Protein AF-A0A9Q4GWD9-F1 (afdb_monomer_lite)

Radius of gyration: 21.32 Å; chains: 1; bounding box: 71×34×61 Å

Sequence (187 aa):
RELDVQVGALYWHVK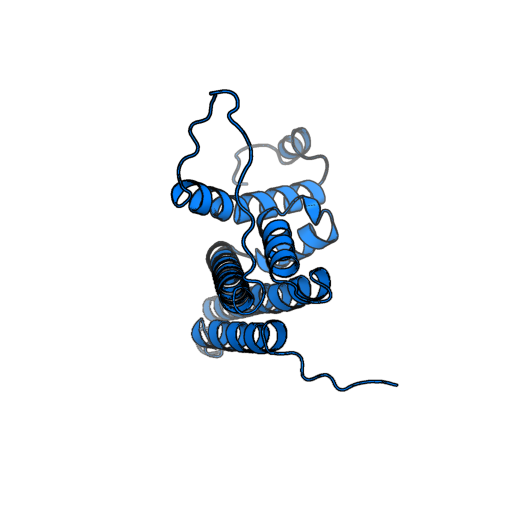SKQELLVGVAARLLRGLDEIDELDGPGDTGRSGPSASEDATPDADRGAVPRDRAAGRAAVAGLAKAIRSALVNVPDSAEVVQVAQSLQPDALEPLNRLRSLLDSAGIAHPGWAQHLVMNHVLGSIAAAQEAARLAAVDPTAAAEPLGEDAFDWGLQAILDGLFGTASTAARP

Secondary structure (DSSP, 8-state):
--SSS-HHHHTTT-SSHHHHHHHHHHHHHTHHHHHHHHHS--------------------SS-HHHHHHHHHHHHHHHHHHHHHHHHTSTTHHHHHHHHHHH-GGG-HHHHHHHHHHHHTT-SSHHHHHHHHHHHHHHHHHHHHHHHHHHHH-TTTSPPP-HHHHHHHHHHHHHHHHHS--------

Structure (mmCIF, N/CA/C/O backbone):
data_AF-A0A9Q4GWD9-F1
#
_entry.id   AF-A0A9Q4GWD9-F1
#
loop_
_atom_site.group_PDB
_atom_site.id
_atom_site.type_symbol
_atom_site.label_atom_id
_atom_site.label_alt_id
_atom_site.label_comp_id
_atom_site.label_asym_id
_atom_site.label_entity_id
_atom_site.label_seq_id
_atom_site.pdbx_PDB_ins_code
_atom_site.Cartn_x
_atom_site.Cartn_y
_atom_site.Cartn_z
_atom_site.occupancy
_atom_site.B_iso_or_equiv
_atom_site.auth_seq_id
_atom_site.auth_comp_id
_atom_site.auth_asym_id
_atom_site.auth_atom_id
_atom_site.pdbx_PDB_model_num
ATOM 1 N N . ARG A 1 1 ? 7.269 2.432 -28.222 1.00 50.62 1 ARG A N 1
ATOM 2 C CA . ARG A 1 1 ? 6.796 2.041 -29.576 1.00 50.62 1 ARG A CA 1
ATOM 3 C C . ARG A 1 1 ? 6.221 0.625 -29.462 1.00 50.62 1 ARG A C 1
ATOM 5 O O . ARG A 1 1 ? 6.699 -0.274 -30.126 1.00 50.62 1 ARG A O 1
ATOM 12 N N . GLU A 1 2 ? 5.274 0.432 -28.537 1.00 54.34 2 GLU A N 1
ATOM 13 C CA . GLU A 1 2 ? 4.820 -0.900 -28.077 1.00 54.34 2 GLU A CA 1
ATOM 14 C C . GLU A 1 2 ? 3.335 -1.156 -28.359 1.00 54.34 2 GLU A C 1
ATOM 16 O O . GLU A 1 2 ? 2.891 -2.292 -28.315 1.00 54.34 2 GLU A O 1
ATOM 21 N N . LEU A 1 3 ? 2.571 -0.115 -28.702 1.00 59.34 3 LEU A N 1
ATOM 22 C CA . LEU A 1 3 ? 1.134 -0.213 -28.985 1.00 59.34 3 LEU A CA 1
ATOM 23 C C . LEU A 1 3 ? 0.810 -0.137 -30.486 1.00 59.34 3 LEU A C 1
ATOM 25 O O . LEU A 1 3 ? -0.353 -0.028 -30.842 1.00 59.34 3 LEU A O 1
ATOM 29 N N . ASP A 1 4 ? 1.835 -0.118 -31.347 1.00 51.56 4 ASP A N 1
ATOM 30 C CA . ASP A 1 4 ? 1.753 0.088 -32.808 1.00 51.56 4 ASP A CA 1
ATOM 31 C C . ASP A 1 4 ? 0.764 1.190 -33.260 1.00 51.56 4 ASP A C 1
ATOM 33 O O . ASP A 1 4 ? 0.177 1.158 -34.337 1.00 51.56 4 ASP A O 1
ATOM 37 N N . VAL A 1 5 ? 0.589 2.210 -32.412 1.00 61.84 5 VAL A N 1
ATOM 38 C CA . VAL A 1 5 ? -0.244 3.392 -32.653 1.00 61.84 5 VAL A CA 1
ATOM 39 C C . VAL A 1 5 ? 0.563 4.670 -32.429 1.00 61.84 5 VAL A C 1
ATOM 41 O O . VAL A 1 5 ? 1.526 4.705 -31.657 1.00 61.84 5 VAL A O 1
ATOM 44 N N . GLN A 1 6 ? 0.168 5.745 -33.117 1.00 61.66 6 GLN A N 1
ATOM 45 C CA . GLN A 1 6 ? 0.712 7.091 -32.910 1.00 61.66 6 GLN A CA 1
ATOM 46 C C . GLN A 1 6 ? 0.480 7.540 -31.458 1.00 61.66 6 GLN A C 1
ATOM 48 O O . GLN A 1 6 ? -0.592 7.310 -30.908 1.00 61.66 6 GLN A O 1
ATOM 53 N N . VAL A 1 7 ? 1.442 8.244 -30.848 1.00 56.34 7 VAL A N 1
ATOM 54 C CA . VAL A 1 7 ? 1.337 8.736 -29.453 1.00 56.34 7 VAL A CA 1
ATOM 55 C C . VAL A 1 7 ? 0.090 9.615 -29.247 1.00 56.34 7 VAL A C 1
ATOM 57 O O . VAL A 1 7 ? -0.513 9.600 -28.178 1.00 56.34 7 VAL A O 1
ATOM 60 N N . GLY A 1 8 ? -0.364 10.306 -30.300 1.00 58.09 8 GLY A N 1
ATOM 61 C CA . GLY A 1 8 ? -1.613 11.074 -30.301 1.00 58.09 8 GLY A CA 1
ATOM 62 C C . GLY A 1 8 ? -2.891 10.237 -30.133 1.00 58.09 8 GLY A C 1
ATOM 63 O O . GLY A 1 8 ? -3.900 10.778 -29.695 1.00 58.09 8 GLY A O 1
ATOM 64 N N . ALA A 1 9 ? -2.866 8.931 -30.426 1.00 63.34 9 ALA A N 1
ATOM 65 C CA . ALA A 1 9 ? -4.020 8.039 -30.287 1.00 63.34 9 ALA A CA 1
ATOM 66 C C . ALA A 1 9 ? -4.389 7.775 -28.813 1.00 63.34 9 ALA A C 1
ATOM 68 O O . ALA A 1 9 ? -5.568 7.645 -28.496 1.00 63.34 9 ALA A O 1
ATOM 69 N N . LEU A 1 10 ? -3.407 7.774 -27.896 1.00 59.62 10 LEU A N 1
ATOM 70 C CA . LEU A 1 10 ? -3.670 7.599 -26.460 1.00 59.62 10 LEU A CA 1
ATOM 71 C C . LEU A 1 10 ? -4.519 8.739 -25.876 1.00 59.62 10 LEU A C 1
ATOM 73 O O . LEU A 1 10 ? -5.344 8.500 -24.997 1.00 59.62 10 LEU A O 1
ATOM 77 N N . TYR A 1 11 ? -4.372 9.959 -26.399 1.00 60.16 11 TYR A N 1
ATOM 78 C CA . TYR A 1 11 ? -5.107 11.127 -25.907 1.00 60.16 11 TYR A CA 1
ATOM 79 C C . TYR A 1 11 ? -6.609 11.113 -26.232 1.00 60.16 11 TYR A C 1
ATOM 81 O O . TYR A 1 11 ? -7.360 11.907 -25.672 1.00 60.16 11 TYR A O 1
ATOM 89 N N . TRP A 1 12 ? -7.071 10.198 -27.093 1.00 65.94 12 TRP A N 1
ATOM 90 C CA . TRP A 1 12 ? -8.504 10.004 -27.340 1.00 65.94 12 TRP A CA 1
ATOM 91 C C . TRP A 1 12 ? -9.215 9.296 -26.180 1.00 65.94 12 TRP A C 1
ATOM 93 O O . TRP A 1 12 ? -10.428 9.430 -26.046 1.00 65.94 12 TRP A O 1
ATOM 103 N N . HIS A 1 13 ? -8.472 8.576 -25.331 1.00 66.88 13 HIS A N 1
ATOM 104 C CA . HIS A 1 13 ? -9.017 7.817 -24.200 1.00 66.88 13 HIS A CA 1
ATOM 105 C C . HIS A 1 13 ? -8.656 8.405 -22.830 1.00 66.88 13 HIS A C 1
ATOM 107 O O . HIS A 1 13 ? -9.361 8.146 -21.860 1.00 66.88 13 HIS A O 1
ATOM 113 N N . VAL A 1 14 ? -7.595 9.211 -22.745 1.00 69.12 14 VAL A N 1
ATOM 114 C CA . VAL A 1 14 ? -7.145 9.881 -21.515 1.00 69.12 14 VAL A CA 1
ATOM 115 C C . VAL A 1 14 ? -6.704 11.306 -21.831 1.00 69.12 14 VAL A C 1
ATOM 117 O O . VAL A 1 14 ? -5.876 11.536 -22.707 1.00 69.12 14 VAL A O 1
ATOM 120 N N . LYS A 1 15 ? -7.238 12.290 -21.108 1.00 74.06 15 LYS A N 1
ATOM 121 C CA . LYS A 1 15 ? -7.067 13.723 -21.397 1.00 74.06 15 LYS A CA 1
ATOM 122 C C . LYS A 1 15 ? -5.661 14.222 -21.073 1.00 74.06 15 LYS A C 1
ATOM 124 O O . LYS A 1 15 ? -5.254 15.277 -21.554 1.00 74.06 15 LYS A O 1
ATOM 129 N N . SER A 1 16 ? -4.911 13.498 -20.240 1.00 81.06 16 SER A N 1
ATOM 130 C CA . SER A 1 16 ? -3.549 13.870 -19.855 1.00 81.06 16 SER A CA 1
ATOM 131 C C . SER A 1 16 ? -2.708 12.670 -19.415 1.00 81.06 16 SER A C 1
ATOM 133 O O . SER A 1 16 ? -3.232 11.627 -19.029 1.00 81.06 16 SER A O 1
ATOM 135 N N . LYS A 1 17 ? -1.379 12.854 -19.384 1.00 82.06 17 LYS A N 1
ATOM 136 C CA . LYS A 1 17 ? -0.438 11.889 -18.787 1.00 82.06 17 LYS A CA 1
ATOM 137 C C . LYS A 1 17 ? -0.789 11.575 -17.328 1.00 82.06 17 LYS A C 1
ATOM 139 O O . LYS A 1 17 ? -0.605 10.450 -16.890 1.00 82.06 17 LYS A O 1
ATOM 144 N N . GLN A 1 18 ? -1.305 12.560 -16.597 1.00 86.06 18 GLN A N 1
ATOM 145 C CA . GLN A 1 18 ? -1.685 12.389 -15.197 1.00 86.06 18 GLN A CA 1
ATOM 146 C C . GLN A 1 18 ? -2.887 11.449 -15.051 1.00 86.06 18 GLN A C 1
ATOM 148 O O . GLN A 1 18 ? -2.871 10.556 -14.214 1.00 86.06 18 GLN A O 1
ATOM 153 N N . GLU A 1 19 ? -3.884 11.580 -15.927 1.00 84.31 19 GLU A N 1
ATOM 154 C CA . GLU A 1 19 ? -5.043 10.678 -15.961 1.00 84.31 19 GLU A CA 1
ATOM 155 C C . GLU A 1 19 ? -4.644 9.256 -16.379 1.00 84.31 19 GLU A C 1
ATOM 157 O O . GLU A 1 19 ? -5.138 8.281 -15.817 1.00 84.31 19 GLU A O 1
ATOM 162 N N . LEU A 1 20 ? -3.675 9.128 -17.294 1.00 86.75 20 LEU A N 1
ATOM 163 C CA . LEU A 1 20 ? -3.086 7.833 -17.633 1.00 86.75 20 LEU A CA 1
ATOM 164 C C . LEU A 1 20 ? -2.404 7.180 -16.422 1.00 86.75 20 LEU A C 1
ATOM 166 O O . LEU A 1 20 ? -2.621 5.997 -16.188 1.00 86.75 20 LEU A O 1
ATOM 170 N N . LEU A 1 21 ? -1.607 7.922 -15.646 1.00 89.88 21 LEU A N 1
ATOM 171 C CA . LEU A 1 21 ? -0.925 7.380 -14.462 1.00 89.88 21 LEU A CA 1
ATOM 172 C C . LEU A 1 21 ? -1.914 6.906 -13.392 1.00 89.88 21 LEU A C 1
ATOM 174 O O . LEU A 1 21 ? -1.724 5.830 -12.829 1.00 89.88 21 LEU A O 1
ATOM 178 N N . VAL A 1 22 ? -2.993 7.660 -13.165 1.00 90.81 22 VAL A N 1
ATOM 179 C CA . VAL A 1 22 ? -4.086 7.229 -12.280 1.00 90.81 22 VAL A CA 1
ATOM 180 C C . VAL A 1 22 ? -4.725 5.939 -12.801 1.00 90.81 22 VAL A C 1
ATOM 182 O O . VAL A 1 22 ? -4.880 4.983 -12.044 1.00 90.81 22 VAL A O 1
ATOM 185 N N . GLY A 1 23 ? -5.038 5.870 -14.099 1.00 90.62 23 GLY A N 1
ATOM 186 C CA . GLY A 1 23 ? -5.614 4.675 -14.717 1.00 90.62 23 GLY A CA 1
ATOM 187 C C . GLY A 1 23 ? -4.698 3.449 -14.638 1.00 90.62 23 GLY A C 1
ATOM 188 O O . GLY A 1 23 ? -5.170 2.346 -14.367 1.00 90.62 23 GLY A O 1
ATOM 189 N N . VAL A 1 24 ? -3.387 3.634 -14.818 1.00 91.62 24 VAL A N 1
ATOM 190 C CA . VAL A 1 24 ? -2.385 2.571 -14.650 1.00 91.62 24 VAL A CA 1
ATOM 191 C C . VAL A 1 24 ? -2.347 2.103 -13.198 1.00 91.62 24 VAL A C 1
ATOM 193 O O . VAL A 1 24 ? -2.471 0.905 -12.965 1.00 91.62 24 VAL A O 1
ATOM 196 N N . ALA A 1 25 ? -2.253 3.012 -12.223 1.00 92.88 25 ALA A N 1
ATOM 197 C CA . ALA A 1 25 ? -2.262 2.655 -10.804 1.00 92.88 25 ALA A CA 1
ATOM 198 C C . ALA A 1 25 ? -3.521 1.856 -10.424 1.00 92.88 25 ALA A C 1
ATOM 200 O O . ALA A 1 25 ? -3.420 0.780 -9.835 1.00 92.88 25 ALA A O 1
ATOM 201 N N . ALA A 1 26 ? -4.700 2.327 -10.841 1.00 92.12 26 ALA A N 1
ATOM 202 C CA . ALA A 1 26 ? -5.959 1.620 -10.623 1.00 92.12 26 ALA A CA 1
ATOM 203 C C . ALA A 1 26 ? -5.964 0.237 -11.299 1.00 92.12 26 ALA A C 1
ATOM 205 O O . ALA A 1 26 ? -6.438 -0.742 -10.727 1.00 92.12 26 ALA A O 1
ATOM 206 N N . ARG A 1 27 ? -5.396 0.114 -12.506 1.00 92.44 27 ARG A N 1
ATOM 207 C CA . ARG A 1 27 ? -5.315 -1.164 -13.228 1.00 92.44 27 ARG A CA 1
ATOM 208 C C . ARG A 1 27 ? -4.357 -2.165 -12.583 1.00 92.44 27 ARG A C 1
ATOM 210 O O . ARG A 1 27 ? -4.647 -3.361 -12.647 1.00 92.44 27 ARG A O 1
ATOM 217 N N . LEU A 1 28 ? -3.247 -1.701 -12.011 1.00 92.38 28 LEU A N 1
ATOM 218 C CA . LEU A 1 28 ? -2.299 -2.542 -11.273 1.00 92.38 28 LEU A CA 1
ATOM 219 C C . LEU A 1 28 ? -2.937 -3.111 -10.003 1.00 92.38 28 LEU A C 1
ATOM 221 O O . LEU A 1 28 ? -2.700 -4.262 -9.656 1.00 92.38 28 LEU A O 1
ATOM 225 N N . LEU A 1 29 ? -3.779 -2.313 -9.347 1.00 90.75 29 LEU A N 1
ATOM 226 C CA . LEU A 1 29 ? -4.418 -2.664 -8.082 1.00 90.75 29 LEU A CA 1
ATOM 227 C C . LEU A 1 29 ? -5.732 -3.450 -8.242 1.00 90.75 29 LEU A C 1
ATOM 229 O O . LEU A 1 29 ? -6.084 -4.203 -7.341 1.00 90.75 29 LEU A O 1
ATOM 233 N N . ARG A 1 30 ? -6.415 -3.353 -9.393 1.00 87.19 30 ARG A N 1
ATOM 234 C CA . ARG A 1 30 ? -7.693 -4.044 -9.679 1.00 87.19 30 ARG A CA 1
ATOM 235 C C . ARG A 1 30 ? -7.669 -5.554 -9.418 1.00 87.19 30 ARG A C 1
ATOM 237 O O . ARG A 1 30 ? -8.674 -6.109 -8.996 1.00 87.19 30 ARG A O 1
ATOM 244 N N . GLY A 1 31 ? -6.533 -6.216 -9.651 1.00 77.19 31 GLY A N 1
ATOM 245 C CA . GLY A 1 31 ? -6.414 -7.663 -9.432 1.00 77.19 31 GLY A CA 1
ATOM 246 C C . GLY A 1 31 ? -6.630 -8.091 -7.976 1.00 77.19 31 GLY A C 1
ATOM 247 O O . GLY A 1 31 ? -6.839 -9.268 -7.726 1.00 77.19 31 GLY A O 1
ATOM 248 N N . LEU A 1 32 ? -6.592 -7.156 -7.021 1.00 81.88 32 LEU A N 1
ATOM 249 C CA . LEU A 1 32 ? -6.828 -7.420 -5.601 1.00 81.88 32 LEU A CA 1
ATOM 250 C C . LEU A 1 32 ? -8.314 -7.484 -5.243 1.00 81.88 32 LEU A C 1
ATOM 252 O O . LEU A 1 32 ? -8.679 -8.228 -4.338 1.00 81.88 32 LEU A O 1
ATOM 256 N N . ASP A 1 33 ? -9.154 -6.731 -5.953 1.00 68.69 33 ASP A N 1
ATOM 257 C CA . ASP A 1 33 ? -10.602 -6.736 -5.735 1.00 68.69 33 ASP A CA 1
ATOM 258 C C . ASP A 1 33 ? -11.213 -8.035 -6.284 1.00 68.69 33 ASP A C 1
ATOM 260 O O . ASP A 1 33 ? -12.020 -8.680 -5.621 1.00 68.69 33 ASP A O 1
ATOM 264 N N . GLU A 1 34 ? -10.737 -8.486 -7.450 1.00 66.25 34 GLU A N 1
ATOM 265 C CA . GLU A 1 34 ? -11.188 -9.729 -8.095 1.00 66.25 34 GLU A CA 1
ATOM 266 C C . GLU A 1 34 ? -10.861 -10.988 -7.265 1.00 66.25 34 GLU A C 1
ATOM 268 O O . GLU A 1 34 ? -11.618 -11.955 -7.292 1.00 66.25 34 GLU A O 1
ATOM 273 N N . ILE A 1 35 ? -9.752 -10.995 -6.511 1.00 61.59 35 ILE A N 1
ATOM 274 C CA . ILE A 1 35 ? -9.368 -12.132 -5.650 1.00 61.59 35 ILE A CA 1
ATOM 275 C C . ILE A 1 35 ? -10.312 -12.255 -4.446 1.00 61.59 35 ILE A C 1
ATOM 277 O O . ILE A 1 35 ? -10.690 -13.360 -4.070 1.00 61.59 35 ILE A O 1
ATOM 281 N N . ASP A 1 36 ? -10.723 -11.132 -3.864 1.00 61.03 36 ASP A N 1
ATOM 282 C CA . ASP A 1 36 ? -11.604 -11.123 -2.698 1.00 61.03 36 ASP A CA 1
ATOM 283 C C . ASP A 1 36 ? -13.063 -11.468 -3.050 1.00 61.03 36 ASP A C 1
ATOM 285 O O . ASP A 1 36 ? -13.742 -12.132 -2.271 1.00 61.03 36 ASP A O 1
ATOM 289 N N . GLU A 1 37 ? -13.533 -11.102 -4.249 1.00 57.41 37 GLU A N 1
ATOM 290 C CA . GLU A 1 37 ? -14.858 -11.504 -4.752 1.00 57.41 37 GLU A CA 1
ATOM 291 C C . GLU A 1 37 ? -14.990 -13.025 -4.948 1.00 57.41 37 GLU A C 1
ATOM 293 O O . GLU A 1 37 ? -16.086 -13.571 -4.807 1.00 57.41 37 GLU A O 1
ATOM 298 N N . LEU A 1 38 ? -13.888 -13.721 -5.248 1.00 55.88 38 LEU A N 1
ATOM 299 C CA . LEU A 1 38 ? -13.864 -15.179 -5.412 1.00 55.88 38 LEU A CA 1
ATOM 300 C C . LEU A 1 38 ? -13.852 -15.934 -4.070 1.00 55.88 38 LEU A C 1
ATOM 302 O O . LEU A 1 38 ? -14.349 -17.060 -4.013 1.00 55.88 38 LEU A O 1
ATOM 306 N N . ASP A 1 39 ? -13.328 -15.315 -3.008 1.00 53.22 39 ASP A N 1
ATOM 307 C CA . ASP A 1 39 ? -13.285 -15.867 -1.644 1.00 53.22 39 ASP A CA 1
ATOM 308 C C . ASP A 1 39 ? -14.497 -15.447 -0.777 1.00 53.22 39 ASP A C 1
ATOM 310 O O . ASP A 1 39 ? -14.715 -15.992 0.311 1.00 53.22 39 ASP A O 1
ATOM 314 N N . GLY A 1 40 ? -15.319 -14.501 -1.246 1.00 46.94 40 GLY A N 1
ATOM 315 C CA . GLY A 1 40 ? -16.564 -14.091 -0.593 1.00 46.94 40 GLY A CA 1
ATOM 316 C C . GLY A 1 40 ? -17.690 -15.132 -0.730 1.00 46.94 40 GLY A C 1
ATOM 317 O O . GLY A 1 40 ? -17.758 -15.859 -1.724 1.00 46.94 40 GLY A O 1
ATOM 318 N N . PRO A 1 41 ? -18.629 -15.231 0.235 1.00 43.38 41 PRO A N 1
ATOM 319 C CA . PRO A 1 41 ? -19.806 -16.072 0.060 1.00 43.38 41 PRO A CA 1
ATOM 320 C C . PRO A 1 41 ? -20.629 -15.492 -1.093 1.00 43.38 41 PRO A C 1
ATOM 322 O O . PRO A 1 41 ? -21.171 -14.397 -0.967 1.00 43.38 41 PRO A O 1
ATOM 325 N N . GLY A 1 42 ? -20.692 -16.204 -2.221 1.00 41.78 42 GLY A N 1
ATOM 326 C CA . GLY A 1 42 ? -21.421 -15.772 -3.412 1.00 41.78 42 GLY A CA 1
ATOM 327 C C . GLY A 1 42 ? -22.864 -15.379 -3.089 1.00 41.78 42 GLY A C 1
ATOM 328 O O . GLY A 1 42 ? -23.722 -16.240 -2.892 1.00 41.78 42 GLY A O 1
ATOM 329 N N . ASP A 1 43 ? -23.127 -14.073 -3.039 1.00 47.34 43 ASP A N 1
ATOM 330 C CA . ASP A 1 43 ? -24.464 -13.507 -2.900 1.00 47.34 43 ASP A CA 1
ATOM 331 C C . ASP A 1 43 ? -25.173 -13.557 -4.257 1.00 47.34 43 ASP A C 1
ATOM 333 O O . ASP A 1 43 ? -25.090 -12.650 -5.087 1.00 47.34 43 ASP A O 1
ATOM 337 N N . THR A 1 44 ? -25.887 -14.653 -4.499 1.00 45.28 44 THR A N 1
ATOM 338 C CA . THR A 1 44 ? -26.978 -14.659 -5.471 1.00 45.28 44 THR A CA 1
ATOM 339 C C . THR A 1 44 ? -28.243 -14.127 -4.791 1.00 45.28 44 THR A C 1
ATOM 341 O O . THR A 1 44 ? -29.029 -14.903 -4.243 1.00 45.28 44 THR A O 1
ATOM 344 N N . GLY A 1 45 ? -28.476 -12.812 -4.844 1.00 43.25 45 GLY A N 1
ATOM 345 C CA . GLY A 1 45 ? -29.790 -12.227 -4.533 1.00 43.25 45 GLY A CA 1
ATOM 346 C C . GLY A 1 45 ? -30.899 -12.864 -5.400 1.00 43.25 45 GLY A C 1
ATOM 347 O O . GLY A 1 45 ? -30.647 -13.283 -6.525 1.00 43.25 45 GLY A O 1
ATOM 348 N N . ARG A 1 46 ? -32.178 -12.949 -5.004 1.00 42.72 46 ARG A N 1
ATOM 349 C CA . ARG A 1 46 ? -32.962 -12.064 -4.129 1.00 42.72 46 ARG A CA 1
ATOM 350 C C . ARG A 1 46 ? -34.345 -12.686 -3.800 1.00 42.72 46 ARG A C 1
ATOM 352 O O . ARG A 1 46 ? -34.893 -13.423 -4.614 1.00 42.72 46 ARG A O 1
ATOM 359 N N . SER A 1 47 ? -34.941 -12.197 -2.703 1.00 38.19 47 SER A N 1
ATOM 360 C CA . SER A 1 47 ? -36.386 -11.984 -2.425 1.00 38.19 47 SER A CA 1
ATOM 361 C C . SER A 1 47 ? -37.172 -13.051 -1.647 1.00 38.19 47 SER A C 1
ATOM 363 O O . SER A 1 47 ? -37.675 -14.017 -2.209 1.00 38.19 47 SER A O 1
ATOM 365 N N . GLY A 1 48 ? -37.471 -12.724 -0.387 1.00 31.64 48 GLY A N 1
ATOM 366 C CA . GLY A 1 48 ? -38.689 -13.123 0.327 1.00 31.64 48 GLY A CA 1
ATOM 367 C C . GLY A 1 48 ? -39.037 -12.055 1.380 1.00 31.64 48 GLY A C 1
ATOM 368 O O . GLY A 1 48 ? -38.113 -11.564 2.030 1.00 31.64 48 GLY A O 1
ATOM 369 N N . PRO A 1 49 ? -40.303 -11.615 1.528 1.00 45.34 49 PRO A N 1
ATOM 370 C CA . PRO A 1 49 ? -40.659 -10.562 2.475 1.00 45.34 49 PRO A CA 1
ATOM 371 C C . PRO A 1 49 ? -40.936 -11.098 3.892 1.00 45.34 49 PRO A C 1
ATOM 373 O O . PRO A 1 49 ? -41.478 -12.186 4.056 1.00 45.34 49 PRO A O 1
ATOM 376 N N . SER A 1 50 ? -40.573 -10.261 4.872 1.00 45.62 50 SER A N 1
ATOM 377 C CA . SER A 1 50 ? -41.021 -10.117 6.272 1.00 45.62 50 SER A CA 1
ATOM 378 C C . SER A 1 50 ? -41.563 -11.316 7.066 1.00 45.62 50 SER A C 1
ATOM 380 O O . SER A 1 50 ? -42.651 -11.812 6.790 1.00 45.62 50 SER A O 1
ATOM 382 N N . ALA A 1 51 ? -40.936 -11.565 8.225 1.00 40.31 51 ALA A N 1
ATOM 383 C CA . ALA A 1 51 ? -41.647 -11.885 9.468 1.00 40.31 51 ALA A CA 1
ATOM 384 C C . ALA A 1 51 ? -40.850 -11.434 10.718 1.00 40.31 51 ALA A C 1
ATOM 386 O O . ALA A 1 51 ? -39.785 -11.967 11.004 1.00 40.31 51 ALA A O 1
ATOM 387 N N . SER A 1 52 ? -41.408 -10.419 11.391 1.00 42.19 52 SER A N 1
ATOM 388 C CA . SER A 1 52 ? -41.524 -10.168 12.845 1.00 42.19 52 SER A CA 1
ATOM 389 C C . SER A 1 52 ? -40.373 -10.422 13.841 1.00 42.19 52 SER A C 1
ATOM 391 O O . SER A 1 52 ? -39.906 -11.538 14.043 1.00 42.19 52 SER A O 1
ATOM 393 N N . GLU A 1 53 ? -40.084 -9.321 14.543 1.00 51.09 53 GLU A N 1
ATOM 394 C CA . GLU A 1 53 ? -39.500 -9.099 15.874 1.00 51.09 53 GLU A CA 1
ATOM 395 C C . GLU A 1 53 ? -39.803 -10.177 16.936 1.00 51.09 53 GLU A C 1
ATOM 397 O O . GLU A 1 53 ? -40.966 -10.498 17.161 1.00 51.09 53 GLU A O 1
ATOM 402 N N . ASP A 1 54 ? -38.761 -10.680 17.613 1.00 39.50 54 ASP A N 1
ATOM 403 C CA . ASP A 1 54 ? -38.603 -10.653 19.084 1.00 39.50 54 ASP A CA 1
ATOM 404 C C . ASP A 1 54 ? -37.312 -11.399 19.481 1.00 39.50 54 ASP A C 1
ATOM 406 O O . ASP A 1 54 ? -37.256 -12.627 19.427 1.00 39.50 54 ASP A O 1
ATOM 410 N N . ALA A 1 55 ? -36.260 -10.668 19.864 1.00 38.81 55 ALA A N 1
ATOM 411 C CA . ALA A 1 55 ? -35.161 -11.176 20.695 1.00 38.81 55 ALA A CA 1
ATOM 412 C C . ALA A 1 55 ? -34.201 -10.036 21.063 1.00 38.81 55 ALA A C 1
ATOM 414 O O . ALA A 1 55 ? -33.392 -9.588 20.251 1.00 38.81 55 ALA A O 1
ATOM 415 N N . THR A 1 56 ? -34.246 -9.597 22.315 1.00 46.44 56 THR A N 1
ATOM 416 C CA . THR A 1 56 ? -33.136 -8.887 22.956 1.00 46.44 56 THR A CA 1
ATOM 417 C C . THR A 1 56 ? -31.961 -9.851 23.148 1.00 46.44 56 THR A C 1
ATOM 419 O O . THR A 1 56 ? -32.177 -10.955 23.653 1.00 46.44 56 THR A O 1
ATOM 422 N N . PRO A 1 57 ? -30.712 -9.426 22.897 1.00 49.16 57 PRO A N 1
ATOM 423 C CA . PRO A 1 57 ? -29.584 -9.987 23.617 1.00 49.16 57 PRO A CA 1
ATOM 424 C C . PRO A 1 57 ? -28.863 -8.895 24.408 1.00 49.16 57 PRO A C 1
ATOM 426 O O . PRO A 1 57 ? -28.143 -8.056 23.870 1.00 49.16 57 PRO A O 1
ATOM 429 N N . ASP A 1 58 ? -29.048 -8.963 25.722 1.00 45.47 58 ASP A N 1
ATOM 430 C CA . ASP A 1 58 ? -28.065 -8.525 26.704 1.00 45.47 58 ASP A CA 1
ATOM 431 C C . ASP A 1 58 ? -26.838 -9.453 26.602 1.00 45.47 58 ASP A C 1
ATOM 433 O O . ASP A 1 58 ? -26.893 -10.606 27.028 1.00 45.47 58 ASP A O 1
ATOM 437 N N . ALA A 1 59 ? -25.766 -8.986 25.949 1.00 45.88 59 ALA A N 1
ATOM 438 C CA . ALA A 1 59 ? -24.423 -9.583 25.996 1.00 45.88 59 ALA A CA 1
ATOM 439 C C . ALA A 1 59 ? -23.334 -8.597 25.513 1.00 45.88 59 ALA A C 1
ATOM 441 O O . ALA A 1 59 ? -22.425 -8.953 24.760 1.00 45.88 59 ALA A O 1
ATOM 442 N N . ASP A 1 60 ? -23.404 -7.345 25.963 1.00 44.66 60 ASP A N 1
ATOM 443 C CA . ASP A 1 60 ? -22.342 -6.350 25.786 1.00 44.66 60 ASP A CA 1
ATOM 444 C C . ASP A 1 60 ? -21.317 -6.449 26.928 1.00 44.66 60 ASP A C 1
ATOM 446 O O . ASP A 1 60 ? -21.407 -5.727 27.923 1.00 44.66 60 ASP A O 1
ATOM 450 N N . ARG A 1 61 ? -20.369 -7.402 26.835 1.00 41.47 61 ARG A N 1
ATOM 451 C CA . ARG A 1 61 ? -19.080 -7.323 27.571 1.00 41.47 61 ARG A CA 1
ATOM 452 C C . ARG A 1 61 ? -17.956 -8.278 27.120 1.00 41.47 61 ARG A C 1
ATOM 454 O O . ARG A 1 61 ? -17.043 -8.555 27.895 1.00 41.47 61 ARG A O 1
ATOM 461 N N . GLY A 1 62 ? -17.965 -8.757 25.869 1.00 38.03 62 GLY A N 1
ATOM 462 C CA . GLY A 1 62 ? -16.894 -9.642 25.363 1.00 38.03 62 GLY A CA 1
ATOM 463 C C . GLY A 1 62 ? -16.723 -9.777 23.841 1.00 38.03 62 GLY A C 1
ATOM 464 O O . GLY A 1 62 ? -15.921 -10.600 23.409 1.00 38.03 62 GLY A O 1
ATOM 465 N N . ALA A 1 63 ? -17.442 -9.003 23.018 1.00 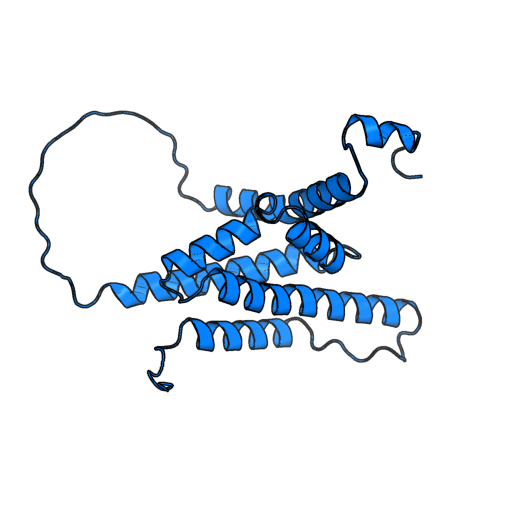45.59 63 ALA A N 1
ATOM 466 C CA . ALA A 1 63 ? -17.476 -9.184 21.557 1.00 45.59 63 ALA A CA 1
ATOM 467 C C . ALA A 1 63 ? -16.370 -8.434 20.773 1.00 45.59 63 ALA A C 1
ATOM 469 O O . ALA A 1 63 ? -16.019 -8.831 19.664 1.00 45.59 63 ALA A O 1
ATOM 470 N N . VAL A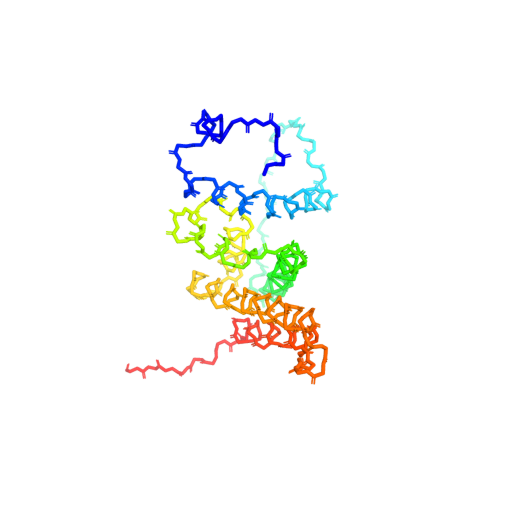 1 64 ? -15.765 -7.401 21.366 1.00 50.50 64 VAL A N 1
ATOM 471 C CA . VAL A 1 64 ? -14.786 -6.496 20.722 1.00 50.50 64 VAL A CA 1
ATOM 472 C C . VAL A 1 64 ? -13.437 -7.145 20.304 1.00 50.50 64 VAL A C 1
ATOM 474 O O . VAL A 1 64 ? -12.829 -6.668 19.346 1.00 50.50 64 VAL A O 1
ATOM 477 N N . PRO A 1 65 ? -12.932 -8.248 20.907 1.00 52.31 65 PRO A N 1
ATOM 478 C CA . PRO A 1 65 ? -11.643 -8.825 20.495 1.00 52.31 65 PRO A CA 1
ATOM 479 C C . PRO A 1 65 ? -11.637 -9.510 19.119 1.00 52.31 65 PRO A C 1
ATOM 481 O O . PRO A 1 65 ? -10.600 -9.519 18.457 1.00 52.31 65 PRO A O 1
ATOM 484 N N . ARG A 1 66 ? -12.761 -10.102 18.683 1.00 58.69 66 ARG A N 1
ATOM 485 C CA . ARG A 1 66 ? -12.810 -10.878 17.426 1.00 58.69 66 ARG A CA 1
ATOM 486 C C . ARG A 1 66 ? -12.849 -9.981 16.195 1.00 58.69 66 ARG A C 1
ATOM 488 O O . ARG A 1 66 ? -12.140 -10.264 15.238 1.00 58.69 66 ARG A O 1
ATOM 495 N N . ASP A 1 67 ? -13.604 -8.890 16.261 1.00 77.31 67 ASP A N 1
ATOM 496 C CA . ASP A 1 67 ? -13.714 -7.924 15.166 1.00 77.31 67 ASP A CA 1
ATOM 497 C C . ASP A 1 67 ? -12.400 -7.149 14.971 1.00 77.31 67 ASP A C 1
ATOM 499 O O . ASP A 1 67 ? -11.874 -7.039 13.868 1.00 77.31 67 ASP A O 1
ATOM 503 N N . ARG A 1 68 ? -11.749 -6.750 16.073 1.00 83.88 68 ARG A N 1
ATOM 504 C CA . ARG A 1 68 ? -10.452 -6.059 16.018 1.00 83.88 68 ARG A CA 1
ATOM 505 C C . ARG A 1 68 ? -9.311 -6.962 15.534 1.00 83.88 68 ARG A C 1
ATOM 507 O O . ARG A 1 68 ? -8.454 -6.509 14.777 1.00 83.88 68 ARG A O 1
ATOM 514 N N . ALA A 1 69 ? -9.293 -8.235 15.940 1.00 87.56 69 ALA A N 1
ATOM 515 C CA . ALA A 1 69 ? -8.318 -9.207 15.440 1.00 87.56 69 ALA A CA 1
ATOM 516 C C . ALA A 1 69 ? -8.540 -9.535 13.953 1.00 87.56 69 ALA A C 1
ATOM 518 O O . ALA A 1 69 ? -7.569 -9.597 13.197 1.00 87.56 69 ALA A O 1
ATOM 519 N N . ALA A 1 70 ? -9.800 -9.687 13.526 1.00 89.38 70 ALA A N 1
ATOM 520 C CA . ALA A 1 70 ? -10.156 -9.872 12.121 1.00 89.38 70 ALA A CA 1
ATOM 521 C C . ALA A 1 70 ? -9.771 -8.644 11.282 1.00 89.38 70 ALA A C 1
ATOM 523 O O . ALA A 1 70 ? -9.114 -8.792 10.254 1.00 89.38 70 ALA A O 1
ATOM 524 N N . GLY A 1 71 ? -10.062 -7.434 11.767 1.00 91.69 71 GLY A N 1
ATOM 525 C CA . GLY A 1 71 ? -9.636 -6.178 11.151 1.00 91.69 71 GLY A CA 1
ATOM 526 C C . GLY A 1 71 ? -8.115 -6.076 11.019 1.00 91.69 71 GLY A C 1
ATOM 527 O O . GLY A 1 71 ? -7.614 -5.759 9.943 1.00 91.69 71 GLY A O 1
ATOM 528 N N . ARG A 1 72 ? -7.353 -6.434 12.065 1.00 95.00 72 ARG A N 1
ATOM 529 C CA . ARG A 1 72 ? -5.879 -6.471 12.008 1.00 95.00 72 ARG A CA 1
ATOM 530 C C . ARG A 1 72 ? -5.384 -7.424 10.921 1.00 95.00 72 ARG A C 1
ATOM 532 O O . ARG A 1 72 ? -4.479 -7.071 10.167 1.00 95.00 72 ARG A O 1
ATOM 539 N N . ALA A 1 73 ? -5.960 -8.624 10.849 1.00 94.25 73 ALA A N 1
ATOM 540 C CA . ALA A 1 73 ? -5.599 -9.623 9.849 1.00 94.25 73 ALA A CA 1
ATOM 541 C C . ALA A 1 73 ? -5.953 -9.166 8.424 1.00 94.25 73 ALA A C 1
ATOM 543 O O . ALA A 1 73 ? -5.128 -9.312 7.526 1.00 94.25 73 ALA A O 1
ATOM 544 N N . ALA A 1 74 ? -7.121 -8.549 8.228 1.00 94.50 74 ALA A N 1
ATOM 545 C CA . ALA A 1 74 ? -7.555 -8.018 6.937 1.00 94.50 74 ALA A CA 1
ATOM 546 C C . ALA A 1 74 ? -6.651 -6.874 6.448 1.00 94.50 74 ALA A C 1
ATOM 548 O O . ALA A 1 74 ? -6.216 -6.880 5.299 1.00 94.50 74 ALA A O 1
ATOM 549 N N . VAL A 1 75 ? -6.294 -5.931 7.329 1.00 96.56 75 VAL A N 1
ATOM 550 C CA . VAL A 1 75 ? -5.342 -4.847 7.020 1.00 96.56 75 VAL A CA 1
ATOM 551 C C . VAL A 1 75 ? -3.970 -5.421 6.653 1.00 96.56 75 VAL A C 1
ATOM 553 O O . VAL A 1 75 ? -3.375 -4.999 5.661 1.00 96.56 75 VAL A O 1
ATOM 556 N N . ALA A 1 76 ? -3.477 -6.410 7.409 1.00 97.25 76 ALA A N 1
ATOM 557 C CA . ALA A 1 76 ? -2.213 -7.082 7.105 1.00 97.25 76 ALA A CA 1
ATOM 558 C C . ALA A 1 76 ? -2.246 -7.780 5.738 1.00 97.25 76 ALA A C 1
ATOM 560 O O . ALA A 1 76 ? -1.317 -7.627 4.945 1.00 97.25 76 ALA A O 1
ATOM 561 N N . GLY A 1 77 ? -3.315 -8.534 5.469 1.00 96.25 77 GLY A N 1
ATOM 562 C CA . GLY A 1 77 ? -3.516 -9.255 4.216 1.00 96.25 77 GLY A CA 1
ATOM 563 C C . GLY A 1 77 ? -3.547 -8.310 3.021 1.00 96.25 77 GLY A C 1
ATOM 564 O O . GLY A 1 77 ? -2.800 -8.509 2.067 1.00 96.25 77 GLY A O 1
ATOM 565 N N . LEU A 1 78 ? -4.321 -7.227 3.108 1.00 96.50 78 LEU A N 1
ATOM 566 C CA . LEU A 1 78 ? -4.429 -6.247 2.032 1.00 96.50 78 LEU A CA 1
ATOM 567 C C . LEU A 1 78 ? -3.107 -5.507 1.783 1.00 96.50 78 LEU A C 1
ATOM 569 O O . LEU A 1 78 ? -2.703 -5.357 0.633 1.00 96.50 78 LEU A O 1
ATOM 573 N N . ALA A 1 79 ? -2.376 -5.111 2.830 1.00 97.56 79 ALA A N 1
ATOM 574 C CA . ALA A 1 79 ? -1.059 -4.485 2.679 1.00 97.56 79 ALA A CA 1
ATOM 575 C C . ALA A 1 79 ? -0.041 -5.420 1.994 1.00 97.56 79 ALA A C 1
ATOM 577 O O . ALA A 1 79 ? 0.702 -4.993 1.105 1.00 97.56 79 ALA A O 1
ATOM 578 N N . LYS A 1 80 ? -0.033 -6.708 2.366 1.00 97.19 80 LYS A N 1
ATOM 579 C CA . LYS A 1 80 ? 0.792 -7.745 1.722 1.00 97.19 80 LYS A CA 1
ATOM 580 C C . LYS A 1 80 ? 0.402 -7.958 0.261 1.00 97.19 80 LYS A C 1
ATOM 582 O O . LYS A 1 80 ? 1.279 -8.042 -0.597 1.00 97.19 80 LYS A O 1
ATOM 587 N N . ALA A 1 81 ? -0.896 -7.996 -0.028 1.00 95.88 81 ALA A N 1
ATOM 588 C CA . ALA A 1 81 ? -1.409 -8.190 -1.376 1.00 95.88 81 ALA A CA 1
ATOM 589 C C . ALA A 1 81 ? -1.046 -7.009 -2.293 1.00 95.88 81 ALA A C 1
ATOM 591 O O . ALA A 1 81 ? -0.527 -7.223 -3.389 1.00 95.88 81 ALA A O 1
ATOM 592 N N . ILE A 1 82 ? -1.189 -5.768 -1.807 1.00 96.31 82 ILE A N 1
ATOM 593 C CA . ILE A 1 82 ? -0.722 -4.561 -2.508 1.00 96.31 82 ILE A CA 1
ATOM 594 C C . ILE A 1 82 ? 0.775 -4.656 -2.806 1.00 96.31 82 ILE A C 1
ATOM 596 O O . ILE A 1 82 ? 1.187 -4.437 -3.944 1.00 96.31 82 ILE A O 1
ATOM 600 N N . ARG A 1 83 ? 1.602 -5.021 -1.818 1.00 96.12 83 ARG A N 1
ATOM 601 C CA . ARG A 1 83 ? 3.042 -5.185 -2.047 1.00 96.12 83 ARG A CA 1
ATOM 602 C C . ARG A 1 83 ? 3.327 -6.220 -3.133 1.00 96.12 83 ARG A C 1
ATOM 604 O O . ARG A 1 83 ? 4.105 -5.939 -4.041 1.00 96.12 83 ARG A O 1
ATOM 611 N N . SER A 1 84 ? 2.705 -7.392 -3.042 1.00 95.00 84 SER A N 1
ATOM 612 C CA . SER A 1 84 ? 2.908 -8.489 -3.991 1.00 95.00 84 SER A CA 1
ATOM 613 C C . SER A 1 84 ? 2.543 -8.090 -5.426 1.00 95.00 84 SER A C 1
ATOM 615 O O . SER A 1 84 ? 3.318 -8.335 -6.350 1.00 95.00 84 SER A O 1
ATOM 617 N N . ALA A 1 85 ? 1.423 -7.382 -5.605 1.00 94.62 85 ALA A N 1
ATOM 618 C CA . ALA A 1 85 ? 0.973 -6.905 -6.912 1.00 94.62 85 ALA A CA 1
ATOM 619 C C . ALA A 1 85 ? 1.929 -5.880 -7.548 1.00 94.62 85 ALA A C 1
ATOM 621 O O . ALA A 1 85 ? 2.049 -5.816 -8.771 1.00 94.62 85 ALA A O 1
ATOM 622 N N . LEU A 1 86 ? 2.609 -5.071 -6.731 1.00 95.25 86 LEU A N 1
ATOM 623 C CA . LEU A 1 86 ? 3.408 -3.943 -7.209 1.00 95.25 86 LEU A CA 1
ATOM 624 C C . LEU A 1 86 ? 4.910 -4.239 -7.298 1.00 95.25 86 LEU A C 1
ATOM 626 O O . LEU A 1 86 ? 5.577 -3.662 -8.155 1.00 95.25 86 LEU A O 1
ATOM 630 N N . VAL A 1 87 ? 5.463 -5.118 -6.455 1.00 94.38 87 VAL A N 1
ATOM 631 C CA . VAL A 1 87 ? 6.925 -5.254 -6.285 1.00 94.38 87 VAL A CA 1
ATOM 632 C C . VAL A 1 87 ? 7.664 -5.599 -7.582 1.00 94.38 87 VAL A C 1
ATOM 634 O O . VAL A 1 87 ? 8.718 -5.028 -7.854 1.00 94.38 87 VAL A O 1
ATOM 637 N N . ASN A 1 88 ? 7.074 -6.449 -8.426 1.00 92.25 88 ASN A N 1
ATOM 638 C CA . ASN A 1 88 ? 7.662 -6.887 -9.698 1.00 92.25 88 ASN A CA 1
ATOM 639 C C . ASN A 1 88 ? 7.297 -5.990 -10.893 1.00 92.25 88 ASN A C 1
ATOM 641 O O . ASN A 1 88 ? 7.698 -6.275 -12.020 1.00 92.25 88 ASN A O 1
ATOM 645 N N . VAL A 1 89 ? 6.522 -4.926 -10.670 1.00 93.69 89 VAL A N 1
ATOM 646 C CA . VAL A 1 89 ? 6.102 -3.988 -11.713 1.00 93.69 89 VAL A CA 1
ATOM 647 C C . VAL A 1 89 ? 6.996 -2.750 -11.645 1.00 93.69 89 VAL A C 1
ATOM 649 O O . VAL A 1 89 ? 6.920 -2.029 -10.652 1.00 93.69 89 VAL A O 1
ATOM 652 N N . PRO A 1 90 ? 7.821 -2.464 -12.666 1.00 92.19 90 PRO A N 1
ATOM 653 C CA . PRO A 1 90 ? 8.724 -1.315 -12.649 1.00 92.19 90 PRO A CA 1
ATOM 654 C C . PRO A 1 90 ? 8.009 0.007 -12.356 1.00 92.19 90 PRO A C 1
ATOM 656 O O . PRO A 1 90 ? 6.927 0.261 -12.889 1.00 92.19 90 PRO A O 1
ATOM 659 N N . ASP A 1 91 ? 8.630 0.837 -11.515 1.00 92.25 91 ASP A N 1
ATOM 660 C CA . ASP A 1 91 ? 8.194 2.197 -11.156 1.00 92.25 91 ASP A CA 1
ATOM 661 C C . ASP A 1 91 ? 6.781 2.269 -10.536 1.00 92.25 91 ASP A C 1
ATOM 663 O O . ASP A 1 91 ? 6.136 3.321 -10.480 1.00 92.25 91 ASP A O 1
ATOM 667 N N . SER A 1 92 ? 6.258 1.129 -10.081 1.00 94.88 92 SER A N 1
ATOM 668 C CA . SER A 1 92 ? 4.900 1.011 -9.558 1.00 94.88 92 SER A CA 1
ATOM 669 C C . SER A 1 92 ? 4.692 1.825 -8.283 1.00 94.88 92 SER A C 1
ATOM 671 O O . SER A 1 92 ? 3.615 2.393 -8.092 1.00 94.88 92 SER A O 1
ATOM 673 N N . ALA A 1 93 ? 5.715 1.935 -7.429 1.00 94.75 93 ALA A N 1
ATOM 674 C CA . ALA A 1 93 ? 5.639 2.711 -6.198 1.00 94.75 93 ALA A CA 1
ATOM 675 C C . ALA A 1 93 ? 5.452 4.208 -6.488 1.00 94.75 93 ALA A C 1
ATOM 677 O O . ALA A 1 93 ? 4.591 4.852 -5.887 1.00 94.75 93 ALA A O 1
ATOM 678 N N . GLU A 1 94 ? 6.210 4.755 -7.435 1.00 94.19 94 GLU A N 1
ATOM 679 C CA . GLU A 1 94 ? 6.143 6.150 -7.861 1.00 94.19 94 GLU A CA 1
ATOM 680 C C . GLU A 1 94 ? 4.811 6.444 -8.555 1.00 94.19 94 GLU A C 1
ATOM 682 O O . GLU A 1 94 ? 4.156 7.445 -8.254 1.00 94.19 94 GLU A O 1
ATOM 687 N N . VAL A 1 95 ? 4.366 5.545 -9.439 1.00 94.69 95 VAL A N 1
ATOM 688 C CA . VAL A 1 95 ? 3.076 5.663 -10.133 1.00 94.69 95 VAL A CA 1
ATOM 689 C C . VAL A 1 95 ? 1.918 5.701 -9.132 1.00 94.69 95 VAL A C 1
ATOM 691 O O . VAL A 1 95 ? 1.048 6.568 -9.234 1.00 94.69 95 VAL A O 1
ATOM 694 N N . VAL A 1 96 ? 1.922 4.821 -8.126 1.00 95.19 96 VAL A N 1
ATOM 695 C CA . VAL A 1 96 ? 0.880 4.781 -7.088 1.00 95.19 96 VAL A CA 1
ATOM 696 C C . VAL A 1 96 ? 0.943 6.004 -6.163 1.00 95.19 96 VAL A C 1
ATOM 698 O O . VAL A 1 96 ? -0.107 6.520 -5.778 1.00 95.19 96 VAL A O 1
ATOM 701 N N . GLN A 1 97 ? 2.126 6.526 -5.821 1.00 93.75 97 GLN A N 1
ATOM 702 C CA . GLN A 1 97 ? 2.247 7.778 -5.049 1.00 93.75 97 GLN A CA 1
ATOM 703 C C . GLN A 1 97 ? 1.700 8.989 -5.814 1.00 93.75 97 GLN A C 1
ATOM 705 O O . GLN A 1 97 ? 0.974 9.815 -5.249 1.00 93.75 97 GLN A O 1
ATOM 710 N N . VAL A 1 98 ? 2.003 9.086 -7.111 1.00 93.69 98 VAL A N 1
ATOM 711 C CA . VAL A 1 98 ? 1.475 10.150 -7.974 1.00 93.69 98 VAL A CA 1
ATOM 712 C C . VAL A 1 98 ? -0.045 10.037 -8.077 1.00 93.69 98 VAL A C 1
ATOM 714 O O . VAL A 1 98 ? -0.744 11.033 -7.894 1.00 93.69 98 VAL A O 1
ATOM 717 N N . ALA A 1 99 ? -0.573 8.830 -8.292 1.00 93.88 99 ALA A N 1
ATOM 718 C CA . ALA A 1 99 ? -2.011 8.601 -8.374 1.00 93.88 99 ALA A CA 1
ATOM 719 C C . ALA A 1 99 ? -2.742 8.957 -7.068 1.00 93.88 99 ALA A C 1
ATOM 721 O O . ALA A 1 99 ? -3.753 9.652 -7.126 1.00 93.88 99 ALA A O 1
ATOM 722 N N . GLN A 1 100 ? -2.202 8.581 -5.901 1.00 92.56 100 GLN A N 1
ATOM 723 C CA . GLN A 1 100 ? -2.750 8.976 -4.593 1.00 92.56 100 GLN A CA 1
ATOM 724 C C . GLN A 1 100 ? -2.819 10.496 -4.415 1.00 92.56 100 GLN A C 1
ATOM 726 O O . GLN A 1 100 ? -3.768 11.006 -3.827 1.00 92.56 100 GLN A O 1
ATOM 731 N N . SER A 1 101 ? -1.822 11.221 -4.925 1.00 93.00 101 SER A N 1
ATOM 732 C CA . SER A 1 101 ? -1.770 12.683 -4.818 1.00 93.00 101 SER A CA 1
ATOM 733 C C . SER A 1 101 ? -2.755 13.376 -5.764 1.00 93.00 101 SER A C 1
ATOM 735 O O . SER A 1 101 ? -3.218 14.477 -5.477 1.00 93.00 101 SER A O 1
ATOM 737 N N . LEU A 1 102 ? -3.063 12.751 -6.903 1.00 92.69 102 LEU A N 1
ATOM 738 C CA . LEU A 1 102 ? -3.940 13.317 -7.927 1.00 92.69 102 LEU A CA 1
ATOM 739 C C . LEU A 1 102 ? -5.414 12.971 -7.704 1.00 92.69 102 LEU A C 1
ATOM 741 O O . LEU A 1 102 ? -6.270 13.844 -7.824 1.00 92.69 102 LEU A O 1
ATOM 745 N N . GLN A 1 103 ? -5.707 11.692 -7.464 1.00 93.06 103 GLN A N 1
ATOM 746 C CA . GLN A 1 103 ? -7.056 11.130 -7.384 1.00 93.06 103 GLN A CA 1
ATOM 747 C C . GLN A 1 103 ? -7.070 9.955 -6.389 1.00 93.06 103 GLN A C 1
ATOM 749 O O . GLN A 1 103 ? -7.134 8.797 -6.806 1.00 93.06 103 GLN A O 1
ATOM 754 N N . PRO A 1 104 ? -7.005 10.225 -5.072 1.00 89.00 104 PRO A N 1
ATOM 755 C CA . PRO A 1 104 ? -6.971 9.171 -4.055 1.00 89.00 104 PRO A CA 1
ATOM 756 C C . PRO A 1 104 ? -8.200 8.256 -4.123 1.00 89.00 104 PRO A C 1
ATOM 758 O O . PRO A 1 104 ? -8.071 7.047 -3.953 1.00 89.00 104 PRO A O 1
ATOM 761 N N . ASP A 1 105 ? -9.365 8.813 -4.462 1.00 90.75 105 ASP A N 1
ATOM 762 C CA . ASP A 1 105 ? -10.623 8.066 -4.535 1.00 90.75 105 ASP A CA 1
ATOM 763 C C . ASP A 1 105 ? -10.662 7.051 -5.690 1.00 90.75 105 ASP A C 1
ATOM 765 O O . ASP A 1 105 ? -11.475 6.135 -5.660 1.00 90.75 105 ASP A O 1
ATOM 769 N N . ALA A 1 106 ? -9.773 7.159 -6.685 1.00 90.06 106 ALA A N 1
ATOM 770 C CA . ALA A 1 106 ? -9.700 6.215 -7.802 1.00 90.06 106 ALA A CA 1
ATOM 771 C C . ALA A 1 106 ? -8.986 4.893 -7.448 1.00 90.06 106 ALA A C 1
ATOM 773 O O . ALA A 1 106 ? -8.940 3.978 -8.272 1.00 90.06 106 ALA A O 1
ATOM 774 N N . LEU A 1 107 ? -8.387 4.796 -6.256 1.00 93.12 107 LEU A N 1
ATOM 775 C CA . LEU A 1 107 ? -7.566 3.663 -5.833 1.00 93.12 107 LEU A CA 1
ATOM 776 C C . LEU A 1 107 ? -8.330 2.797 -4.829 1.00 93.12 107 LEU A C 1
ATOM 778 O O . LEU A 1 107 ? -8.141 2.911 -3.617 1.00 93.12 107 LEU A O 1
ATOM 782 N N . GLU A 1 108 ? -9.182 1.913 -5.345 1.00 92.50 108 GLU A N 1
ATOM 783 C CA . GLU A 1 108 ? -10.138 1.160 -4.525 1.00 92.50 108 GLU A CA 1
ATOM 784 C C . GLU A 1 108 ? -9.492 0.342 -3.392 1.00 92.50 108 GLU A C 1
ATOM 786 O O . GLU A 1 108 ? -9.908 0.514 -2.244 1.00 92.50 108 GLU A O 1
ATOM 791 N N . PRO A 1 109 ? -8.388 -0.407 -3.599 1.00 92.94 109 PRO A N 1
ATOM 792 C CA . PRO A 1 109 ? -7.749 -1.119 -2.488 1.00 92.94 109 PRO A CA 1
ATOM 793 C C . PRO A 1 109 ? -7.229 -0.203 -1.373 1.00 92.94 109 PRO A C 1
ATOM 795 O O . PRO A 1 109 ? -7.202 -0.588 -0.205 1.00 92.94 109 PRO A O 1
ATOM 798 N N . LEU A 1 110 ? -6.847 1.036 -1.689 1.00 93.81 110 LEU A N 1
ATOM 799 C CA . LEU A 1 110 ? -6.420 2.007 -0.680 1.00 93.81 110 LEU A CA 1
ATOM 800 C C . LEU A 1 110 ? -7.624 2.564 0.092 1.00 93.81 110 LEU A C 1
ATOM 802 O O . LEU A 1 110 ? -7.549 2.720 1.312 1.00 93.81 110 LEU A O 1
ATOM 806 N N . ASN A 1 111 ? -8.743 2.813 -0.593 1.00 93.62 111 ASN A N 1
ATOM 807 C CA . ASN A 1 111 ? -10.003 3.185 0.053 1.00 93.62 111 ASN A CA 1
ATOM 808 C C . ASN A 1 111 ? -10.494 2.073 0.981 1.00 93.62 111 ASN A C 1
ATOM 810 O O . ASN A 1 111 ? -10.852 2.339 2.127 1.00 93.62 111 ASN A O 1
ATOM 814 N N . ARG A 1 112 ? -10.429 0.820 0.529 1.00 93.88 112 ARG A N 1
ATOM 815 C CA . ARG A 1 112 ? -10.757 -0.351 1.336 1.00 93.88 112 ARG A CA 1
ATOM 816 C C . ARG A 1 112 ? -9.867 -0.471 2.569 1.00 93.88 112 ARG A C 1
ATOM 818 O O . ARG A 1 112 ? -10.379 -0.718 3.658 1.00 93.88 112 ARG A O 1
ATOM 825 N N . LEU A 1 113 ? -8.558 -0.249 2.433 1.00 95.19 113 LEU A N 1
ATOM 826 C CA . LEU A 1 113 ? -7.632 -0.231 3.569 1.00 95.19 113 LEU A CA 1
ATOM 827 C C . LEU A 1 113 ? -8.058 0.801 4.625 1.00 95.19 113 LEU A C 1
ATOM 829 O O . LEU A 1 113 ? -8.065 0.494 5.817 1.00 95.19 113 LEU A O 1
ATOM 833 N N . ARG A 1 114 ? -8.470 2.001 4.193 1.00 95.12 114 ARG A N 1
ATOM 834 C CA . ARG A 1 114 ? -9.021 3.043 5.075 1.00 95.12 114 ARG A CA 1
ATOM 835 C C . ARG A 1 114 ? -10.302 2.587 5.771 1.00 95.12 114 ARG A C 1
ATOM 837 O O . ARG A 1 114 ? -10.412 2.762 6.981 1.00 95.12 114 ARG A O 1
ATOM 844 N N . SER A 1 115 ? -11.232 1.981 5.035 1.00 94.50 115 SER A N 1
ATOM 845 C CA . SER A 1 115 ? -12.499 1.471 5.576 1.00 94.50 115 SER A CA 1
ATOM 846 C C . SER A 1 115 ? -12.293 0.343 6.590 1.00 94.50 115 SER A C 1
ATOM 848 O O . SER A 1 115 ? -12.981 0.304 7.607 1.00 94.50 115 SER A O 1
ATOM 850 N N . LEU A 1 116 ? -11.322 -0.549 6.360 1.00 95.06 116 LEU A N 1
ATOM 851 C CA . LEU A 1 116 ? -10.952 -1.606 7.308 1.00 95.06 116 LEU A CA 1
ATOM 852 C C . LEU A 1 116 ? -10.389 -1.028 8.613 1.00 95.06 116 LEU A C 1
ATOM 854 O O . LEU A 1 116 ? -10.744 -1.490 9.694 1.00 95.06 116 LEU A O 1
ATOM 858 N N . LEU A 1 117 ? -9.531 -0.007 8.521 1.00 94.50 117 LEU A N 1
ATOM 859 C CA . LEU A 1 117 ? -8.982 0.684 9.691 1.00 94.50 117 LEU A CA 1
ATOM 860 C C . LEU A 1 117 ? -10.077 1.415 10.484 1.00 94.50 117 LEU A C 1
ATOM 862 O O . LEU A 1 117 ? -10.086 1.344 11.712 1.00 94.50 117 LEU A O 1
ATOM 866 N N . ASP A 1 118 ? -11.004 2.078 9.792 1.00 94.06 118 ASP A N 1
ATOM 867 C CA . ASP A 1 118 ? -12.144 2.770 10.404 1.00 94.06 118 ASP A CA 1
ATOM 868 C C . ASP A 1 118 ? -13.087 1.787 11.115 1.00 94.06 118 ASP A C 1
ATOM 870 O O . ASP A 1 118 ? -13.380 1.943 12.300 1.00 94.06 118 ASP A O 1
ATOM 874 N N . SER A 1 119 ? -13.454 0.695 10.435 1.00 91.19 119 SER A N 1
ATOM 875 C CA . SER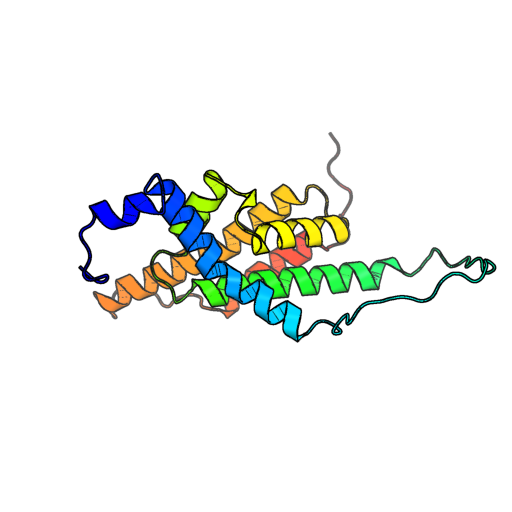 A 1 119 ? -14.309 -0.365 10.992 1.00 91.19 119 SER A CA 1
ATOM 876 C C . SER A 1 119 ? -13.669 -1.049 12.204 1.00 91.19 119 SER A C 1
ATOM 878 O O . SER A 1 119 ? -14.360 -1.424 13.145 1.00 91.19 119 SER A O 1
ATOM 880 N N . ALA A 1 120 ? -12.336 -1.153 12.232 1.00 90.88 120 ALA A N 1
ATOM 881 C CA . ALA A 1 120 ? -11.587 -1.675 13.373 1.00 90.88 120 ALA A CA 1
ATOM 882 C C . ALA A 1 120 ? -11.451 -0.684 14.552 1.00 90.88 120 ALA A C 1
ATOM 884 O O . ALA A 1 120 ? -10.788 -1.002 15.549 1.00 90.88 120 ALA A O 1
ATOM 885 N N . GLY A 1 121 ? -12.034 0.516 14.448 1.00 91.00 121 GLY A N 1
ATOM 886 C CA . GLY A 1 121 ? -12.008 1.545 15.487 1.00 91.00 121 GLY A CA 1
ATOM 887 C C . GLY A 1 121 ? -10.648 2.226 15.655 1.00 91.00 121 GLY A C 1
ATOM 888 O O . GLY A 1 121 ? -10.332 2.706 16.747 1.00 91.00 121 GLY A O 1
ATOM 889 N N . ILE A 1 122 ? -9.809 2.241 14.614 1.00 92.00 122 ILE A N 1
ATOM 890 C CA . ILE A 1 122 ? -8.506 2.911 14.658 1.00 92.00 122 ILE A CA 1
ATOM 891 C C . ILE A 1 122 ? -8.709 4.426 14.630 1.00 92.00 122 ILE A C 1
ATOM 893 O O . ILE A 1 122 ? -9.346 4.975 13.733 1.00 92.00 122 ILE A O 1
ATOM 897 N N . ALA A 1 123 ? -8.120 5.124 15.601 1.00 87.19 123 ALA A N 1
ATOM 898 C CA . ALA A 1 123 ? -8.119 6.580 15.610 1.00 87.19 123 ALA A CA 1
ATOM 899 C C . ALA A 1 123 ? -7.383 7.127 14.374 1.00 87.19 123 ALA A C 1
ATOM 901 O O . ALA A 1 123 ? -6.285 6.680 14.048 1.00 87.19 123 ALA A O 1
ATOM 902 N N . HIS A 1 124 ? -7.972 8.127 13.714 1.00 93.12 124 HIS A N 1
ATOM 903 C CA . HIS A 1 124 ? -7.426 8.757 12.505 1.00 93.12 124 HIS A CA 1
ATOM 904 C C . HIS A 1 124 ? -7.084 7.745 11.386 1.00 93.12 124 HIS A C 1
ATOM 906 O O . HIS A 1 124 ? -5.920 7.637 10.985 1.00 93.12 124 HIS A O 1
ATOM 912 N N . PRO A 1 125 ? -8.077 7.035 10.816 1.00 93.31 125 PRO A N 1
ATOM 913 C CA . PRO A 1 125 ? -7.841 5.965 9.840 1.00 93.31 125 PRO A CA 1
ATOM 914 C C . PRO A 1 125 ? -7.049 6.424 8.606 1.00 93.31 125 PRO A C 1
ATOM 916 O O . PRO A 1 125 ? -6.261 5.655 8.067 1.00 93.31 125 PRO A O 1
ATOM 919 N N . GLY A 1 126 ? -7.166 7.694 8.197 1.00 93.94 126 GLY A N 1
ATOM 920 C CA . GLY A 1 126 ? -6.348 8.259 7.117 1.00 93.94 126 GLY A CA 1
ATOM 921 C C . GLY A 1 126 ? -4.851 8.369 7.448 1.00 93.94 126 GLY A C 1
ATOM 922 O O . GLY A 1 126 ? -4.014 8.128 6.583 1.00 93.94 126 GLY A O 1
ATOM 923 N N . TRP A 1 127 ? -4.484 8.686 8.696 1.00 96.44 127 TRP A N 1
ATOM 924 C CA . TRP A 1 127 ? -3.076 8.723 9.122 1.00 96.44 127 TRP A CA 1
ATOM 925 C C . TRP A 1 127 ? -2.503 7.313 9.255 1.00 96.44 127 TRP A C 1
ATOM 927 O O . TRP A 1 127 ? -1.375 7.062 8.836 1.00 96.44 127 TRP A O 1
ATOM 937 N N . ALA A 1 128 ? -3.304 6.385 9.782 1.00 96.88 128 ALA A N 1
ATOM 938 C CA . ALA A 1 128 ? -2.948 4.974 9.848 1.00 96.88 128 ALA A CA 1
ATOM 939 C C . ALA A 1 128 ? -2.748 4.377 8.444 1.00 96.88 128 ALA A C 1
ATOM 941 O O . ALA A 1 128 ? -1.734 3.728 8.193 1.00 96.88 128 ALA A O 1
ATOM 942 N N . GLN A 1 129 ? -3.656 4.666 7.506 1.00 97.19 129 GLN A N 1
ATOM 943 C CA . GLN A 1 129 ? -3.516 4.281 6.102 1.00 97.19 129 GLN A CA 1
ATOM 944 C C . GLN A 1 129 ? -2.222 4.848 5.512 1.00 97.19 129 GLN A C 1
ATOM 946 O O . GLN A 1 129 ? -1.456 4.101 4.913 1.00 97.19 129 GLN A O 1
ATOM 951 N N . HIS A 1 130 ? -1.945 6.142 5.705 1.00 96.19 130 HIS A N 1
ATOM 952 C CA . HIS A 1 130 ? -0.724 6.771 5.201 1.00 96.19 130 HIS A CA 1
ATOM 953 C C . HIS A 1 130 ? 0.548 6.102 5.747 1.00 96.19 130 HIS A C 1
ATOM 955 O O . HIS A 1 130 ? 1.468 5.825 4.982 1.00 96.19 130 HIS A O 1
ATOM 961 N N . LEU A 1 131 ? 0.586 5.777 7.044 1.00 97.88 131 LEU A N 1
ATOM 962 C CA . LEU A 1 131 ? 1.704 5.059 7.664 1.00 97.88 131 LEU A CA 1
ATOM 963 C C . LEU A 1 131 ? 1.918 3.675 7.032 1.00 97.88 131 LEU A C 1
ATOM 965 O O . LEU A 1 131 ? 3.037 3.343 6.640 1.00 97.88 131 LEU A O 1
ATOM 969 N N . VAL A 1 132 ? 0.845 2.887 6.903 1.00 98.06 132 VAL A N 1
ATOM 970 C CA . VAL A 1 132 ? 0.899 1.556 6.279 1.00 98.06 132 VAL A CA 1
ATOM 971 C C . VAL A 1 132 ? 1.352 1.665 4.821 1.00 98.06 132 VAL A C 1
ATOM 973 O O . VAL A 1 132 ? 2.239 0.926 4.396 1.00 98.06 132 VAL A O 1
ATOM 976 N N . MET A 1 133 ? 0.805 2.616 4.062 1.00 97.56 133 MET A N 1
ATOM 977 C CA . MET A 1 133 ? 1.152 2.802 2.654 1.00 97.56 133 MET A CA 1
ATOM 978 C C . MET A 1 133 ? 2.587 3.290 2.456 1.00 97.56 133 MET A C 1
ATOM 980 O O . MET A 1 133 ? 3.247 2.817 1.535 1.00 97.56 133 MET A O 1
ATOM 984 N N . ASN A 1 134 ? 3.113 4.163 3.318 1.00 97.19 134 ASN A N 1
ATOM 985 C CA . ASN A 1 134 ? 4.519 4.568 3.250 1.00 97.19 134 ASN A CA 1
ATOM 986 C C . ASN A 1 134 ? 5.458 3.382 3.475 1.00 97.19 134 ASN A C 1
ATOM 988 O O . ASN A 1 134 ? 6.459 3.257 2.772 1.00 97.19 134 ASN A O 1
ATOM 992 N N . HIS A 1 135 ? 5.124 2.488 4.410 1.00 97.94 135 HIS A N 1
ATOM 993 C CA . HIS A 1 135 ? 5.892 1.260 4.622 1.00 97.94 135 HIS A CA 1
ATOM 994 C C . HIS A 1 135 ? 5.836 0.337 3.398 1.00 97.94 135 HIS A C 1
ATOM 996 O O . HIS A 1 135 ? 6.871 -0.109 2.906 1.00 97.94 135 HIS A O 1
ATOM 1002 N N . VAL A 1 136 ? 4.638 0.105 2.849 1.00 97.69 136 VAL A N 1
ATOM 1003 C CA . VAL A 1 136 ? 4.445 -0.721 1.645 1.00 97.69 136 VAL A CA 1
ATOM 1004 C C . VAL A 1 136 ? 5.226 -0.154 0.458 1.00 97.69 136 VAL A C 1
ATOM 1006 O O . VAL A 1 136 ? 6.068 -0.852 -0.108 1.00 97.69 136 VAL A O 1
ATOM 1009 N N . LEU A 1 137 ? 5.000 1.113 0.105 1.00 96.88 137 LEU A N 1
ATOM 1010 C CA . LEU A 1 137 ? 5.604 1.758 -1.064 1.00 96.88 137 LEU A CA 1
ATOM 1011 C C . LEU A 1 137 ? 7.112 1.956 -0.892 1.00 96.88 137 LEU A C 1
ATOM 1013 O O . LEU A 1 137 ? 7.857 1.744 -1.844 1.00 96.88 137 LEU A O 1
ATOM 1017 N N . GLY A 1 138 ? 7.571 2.278 0.319 1.00 95.69 138 GLY A N 1
ATOM 1018 C CA . GLY A 1 138 ? 8.994 2.350 0.644 1.00 95.69 138 GLY A CA 1
ATOM 1019 C C . GLY A 1 138 ? 9.694 0.998 0.486 1.00 95.69 138 GLY A C 1
ATOM 1020 O O . GLY A 1 138 ? 10.771 0.935 -0.103 1.00 95.69 138 GLY A O 1
ATOM 1021 N N . SER A 1 139 ? 9.062 -0.098 0.928 1.00 95.44 139 SER A N 1
ATOM 1022 C CA . SER A 1 139 ? 9.617 -1.448 0.752 1.00 95.44 139 SER A CA 1
ATOM 1023 C C . SER A 1 139 ? 9.709 -1.865 -0.721 1.00 95.44 139 SER A C 1
ATOM 1025 O O . SER A 1 139 ? 10.680 -2.511 -1.113 1.00 95.44 139 SER A O 1
ATOM 1027 N N . ILE A 1 140 ? 8.731 -1.466 -1.546 1.00 95.62 140 ILE A N 1
ATOM 1028 C CA . ILE A 1 140 ? 8.737 -1.711 -2.994 1.00 95.62 140 ILE A CA 1
ATOM 1029 C C . ILE A 1 140 ? 9.857 -0.907 -3.654 1.00 95.62 140 ILE A C 1
ATOM 1031 O O . ILE A 1 140 ? 10.666 -1.484 -4.376 1.00 95.62 140 ILE A O 1
ATOM 1035 N N . ALA A 1 141 ? 9.936 0.397 -3.374 1.00 93.69 141 ALA A N 1
ATOM 1036 C CA . ALA A 1 141 ? 10.954 1.271 -3.947 1.00 93.69 141 ALA A CA 1
ATOM 1037 C C . ALA A 1 141 ? 12.371 0.775 -3.618 1.00 93.69 141 ALA A C 1
ATOM 1039 O O . ALA A 1 141 ? 13.214 0.687 -4.507 1.00 93.69 141 ALA A O 1
ATOM 1040 N N . ALA A 1 142 ? 12.617 0.363 -2.369 1.00 91.38 142 ALA A N 1
ATOM 1041 C CA . ALA A 1 142 ? 13.901 -0.202 -1.960 1.00 91.38 142 ALA A CA 1
ATOM 1042 C C . ALA A 1 142 ? 14.237 -1.512 -2.698 1.00 91.38 142 ALA A C 1
ATOM 1044 O O . ALA A 1 142 ? 15.371 -1.694 -3.138 1.00 91.38 142 ALA A O 1
ATOM 1045 N N . ALA A 1 143 ? 13.262 -2.413 -2.867 1.00 90.62 143 ALA A N 1
ATOM 1046 C CA . ALA A 1 143 ? 13.462 -3.670 -3.590 1.00 90.62 143 ALA A CA 1
ATOM 1047 C C . ALA A 1 143 ? 13.761 -3.441 -5.081 1.00 90.62 143 ALA A C 1
ATOM 1049 O O . ALA A 1 143 ? 14.655 -4.075 -5.640 1.00 90.62 143 ALA A O 1
ATOM 1050 N N . GLN A 1 144 ? 13.043 -2.513 -5.715 1.00 91.50 144 GLN A N 1
ATOM 1051 C CA . GLN A 1 144 ? 13.246 -2.166 -7.120 1.00 91.50 144 GLN A CA 1
ATOM 1052 C C . GLN A 1 144 ? 14.583 -1.472 -7.345 1.00 91.50 144 GLN A C 1
ATOM 1054 O O . GLN A 1 144 ? 15.285 -1.807 -8.294 1.00 91.50 144 GLN A O 1
ATOM 1059 N N . GLU A 1 145 ? 14.970 -0.558 -6.457 1.00 90.25 145 GLU A N 1
ATOM 1060 C CA . GLU A 1 145 ? 16.265 0.107 -6.541 1.00 90.25 145 GLU A CA 1
ATOM 1061 C C . GLU A 1 145 ? 17.415 -0.891 -6.392 1.00 90.25 145 GLU A C 1
ATOM 1063 O O . GLU A 1 145 ? 18.331 -0.901 -7.212 1.00 90.25 145 GLU A O 1
ATOM 1068 N N . ALA A 1 146 ? 17.328 -1.814 -5.430 1.00 88.62 146 ALA A N 1
ATOM 1069 C CA . ALA A 1 146 ? 18.321 -2.875 -5.290 1.00 88.62 146 ALA A CA 1
ATOM 1070 C C . ALA A 1 146 ? 18.404 -3.766 -6.545 1.00 88.62 146 ALA A C 1
ATOM 1072 O O . ALA A 1 146 ? 19.503 -4.086 -6.999 1.00 88.62 146 ALA A O 1
ATOM 1073 N N . ALA A 1 147 ? 17.263 -4.114 -7.153 1.00 87.75 147 ALA A N 1
ATOM 1074 C CA . ALA A 1 147 ? 17.229 -4.878 -8.399 1.00 87.75 147 ALA A CA 1
ATOM 1075 C C . ALA A 1 147 ? 17.846 -4.107 -9.583 1.00 87.75 147 ALA A C 1
ATOM 1077 O O . ALA A 1 147 ? 18.583 -4.694 -10.378 1.00 87.75 147 ALA A O 1
ATOM 1078 N N . ARG A 1 148 ? 17.594 -2.792 -9.690 1.00 88.81 148 ARG A N 1
ATOM 1079 C CA . ARG A 1 148 ? 18.210 -1.924 -10.710 1.00 88.81 148 ARG A CA 1
ATOM 1080 C C . ARG A 1 148 ? 19.727 -1.859 -10.538 1.00 88.81 148 ARG A C 1
ATOM 1082 O O . ARG A 1 148 ? 20.442 -2.020 -11.523 1.00 88.81 148 ARG A O 1
ATOM 1089 N N . LEU A 1 149 ? 20.221 -1.664 -9.312 1.00 88.94 149 LEU A N 1
ATOM 1090 C CA . LEU A 1 149 ? 21.661 -1.647 -9.037 1.00 88.94 149 LEU A CA 1
ATOM 1091 C C . LEU A 1 149 ? 22.306 -2.993 -9.371 1.00 88.94 149 LEU A C 1
ATOM 1093 O O . LEU A 1 149 ? 23.318 -3.018 -10.065 1.00 88.94 149 LEU A O 1
ATOM 1097 N N . ALA A 1 150 ? 21.697 -4.103 -8.949 1.00 87.88 150 ALA A N 1
ATOM 1098 C CA . ALA A 1 150 ? 22.213 -5.442 -9.223 1.00 87.88 150 ALA A CA 1
ATOM 1099 C C . ALA A 1 150 ? 22.273 -5.759 -10.728 1.00 87.88 150 ALA A C 1
ATOM 1101 O O . ALA A 1 150 ? 23.167 -6.477 -11.169 1.00 87.88 150 ALA A O 1
ATOM 1102 N N . ALA A 1 151 ? 21.358 -5.207 -11.532 1.00 89.06 151 ALA A N 1
ATOM 1103 C CA . ALA A 1 151 ? 21.392 -5.346 -12.987 1.00 89.06 151 ALA A CA 1
ATOM 1104 C C . ALA A 1 151 ? 22.568 -4.597 -13.645 1.00 89.06 151 ALA A C 1
ATOM 1106 O O . ALA A 1 151 ? 22.991 -4.975 -14.738 1.00 89.06 151 ALA A O 1
ATOM 1107 N N . VAL A 1 152 ? 23.089 -3.547 -13.001 1.00 91.62 152 VAL A N 1
ATOM 1108 C CA . VAL A 1 152 ? 24.250 -2.773 -13.472 1.00 91.62 152 VAL A CA 1
ATOM 1109 C C . VAL A 1 152 ? 25.555 -3.374 -12.952 1.00 91.62 152 VAL A C 1
ATOM 1111 O O . VAL A 1 152 ? 26.481 -3.597 -13.729 1.00 91.62 152 VAL A O 1
ATOM 1114 N N . ASP A 1 153 ? 25.620 -3.636 -11.648 1.00 88.50 153 ASP A N 1
ATOM 1115 C CA . ASP A 1 153 ? 26.760 -4.246 -10.969 1.00 88.50 153 ASP A CA 1
ATOM 1116 C C . ASP A 1 153 ? 26.273 -5.122 -9.796 1.00 88.50 153 ASP A C 1
ATOM 1118 O O . ASP A 1 153 ? 25.960 -4.609 -8.714 1.00 88.50 153 ASP A O 1
ATOM 1122 N N . PRO A 1 154 ? 26.249 -6.4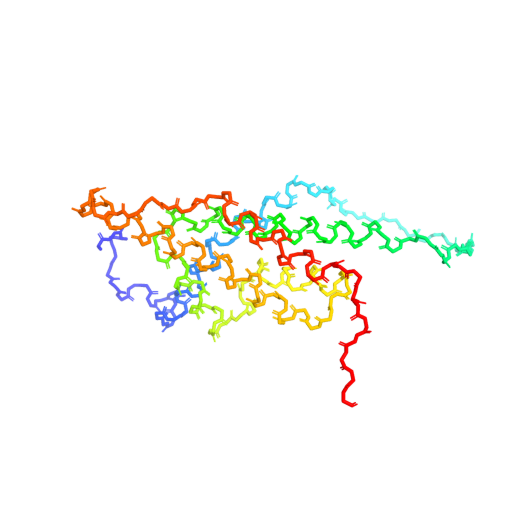57 -9.972 1.00 82.06 154 PRO A N 1
ATOM 1123 C CA . PRO A 1 154 ? 25.847 -7.394 -8.925 1.00 82.06 154 PRO A CA 1
ATOM 1124 C C . PRO A 1 154 ? 26.719 -7.339 -7.666 1.00 82.06 154 PRO A C 1
ATOM 1126 O O . PRO A 1 154 ? 26.286 -7.789 -6.611 1.00 82.06 154 PRO A O 1
ATOM 1129 N N . THR A 1 155 ? 27.950 -6.829 -7.764 1.00 82.69 155 THR A N 1
ATOM 1130 C CA . THR A 1 155 ? 28.908 -6.784 -6.648 1.00 82.69 155 THR A CA 1
ATOM 1131 C C . THR A 1 155 ? 28.811 -5.503 -5.823 1.00 82.69 155 THR A C 1
ATOM 1133 O O . THR A 1 155 ? 29.276 -5.475 -4.684 1.00 82.69 155 THR A O 1
ATOM 1136 N N . ALA A 1 156 ? 28.180 -4.461 -6.371 1.00 73.81 156 ALA A N 1
ATOM 1137 C CA . ALA A 1 156 ? 27.954 -3.187 -5.694 1.00 73.81 156 ALA A CA 1
ATOM 1138 C C . ALA A 1 156 ? 26.600 -3.116 -4.967 1.00 73.81 156 ALA A C 1
ATOM 1140 O O . ALA A 1 156 ? 26.415 -2.258 -4.101 1.00 73.81 156 ALA A O 1
ATOM 1141 N N . ALA A 1 157 ? 25.646 -3.989 -5.306 1.00 71.50 157 ALA A N 1
ATOM 1142 C CA . ALA A 1 157 ? 24.336 -4.010 -4.670 1.00 71.50 157 ALA A CA 1
ATOM 1143 C C . ALA A 1 157 ? 24.417 -4.631 -3.265 1.00 71.50 157 ALA A C 1
ATOM 1145 O O . ALA A 1 157 ? 24.833 -5.777 -3.101 1.00 71.50 157 ALA A O 1
ATOM 1146 N N . ALA A 1 158 ? 23.991 -3.883 -2.244 1.00 72.62 158 ALA A N 1
ATOM 1147 C CA . ALA A 1 158 ? 23.750 -4.460 -0.927 1.00 72.62 158 ALA A CA 1
ATOM 1148 C C . ALA A 1 158 ? 22.626 -5.503 -1.014 1.00 72.62 158 ALA A C 1
ATOM 1150 O O . ALA A 1 158 ? 21.663 -5.313 -1.764 1.00 72.62 158 ALA A O 1
ATOM 1151 N N . GLU A 1 159 ? 22.725 -6.579 -0.227 1.00 74.88 159 GLU A N 1
ATOM 1152 C CA . GLU A 1 159 ? 21.637 -7.551 -0.141 1.00 74.88 159 GLU A CA 1
ATOM 1153 C C . GLU A 1 159 ? 20.359 -6.851 0.350 1.00 74.88 159 GLU A C 1
ATOM 1155 O O . GLU A 1 159 ? 20.376 -6.192 1.399 1.00 74.88 159 GLU A O 1
ATOM 1160 N N . PRO A 1 160 ? 19.242 -6.954 -0.393 1.00 74.56 160 PRO A N 1
ATOM 1161 C CA . PRO A 1 160 ? 17.976 -6.407 0.058 1.00 74.56 160 PRO A CA 1
ATOM 1162 C C . PRO A 1 160 ? 17.573 -7.065 1.377 1.00 74.56 160 PRO A C 1
ATOM 1164 O O . PRO A 1 160 ? 17.629 -8.285 1.505 1.00 74.56 160 PRO A O 1
ATOM 1167 N N . LEU A 1 161 ? 17.051 -6.275 2.318 1.00 80.62 161 LEU A N 1
ATOM 1168 C CA . LEU A 1 161 ? 16.486 -6.802 3.569 1.00 80.62 161 LEU A CA 1
ATOM 1169 C C . LEU A 1 161 ? 15.302 -7.769 3.339 1.00 80.62 161 LEU A C 1
ATOM 1171 O O . LEU A 1 161 ? 14.927 -8.518 4.236 1.00 80.62 161 LEU A O 1
ATOM 1175 N N . GLY A 1 162 ? 14.723 -7.758 2.136 1.00 83.62 162 GLY A N 1
ATOM 1176 C CA . GLY A 1 162 ? 13.798 -8.786 1.674 1.00 83.62 162 GLY A CA 1
ATOM 1177 C C . GLY A 1 162 ? 12.383 -8.682 2.241 1.00 83.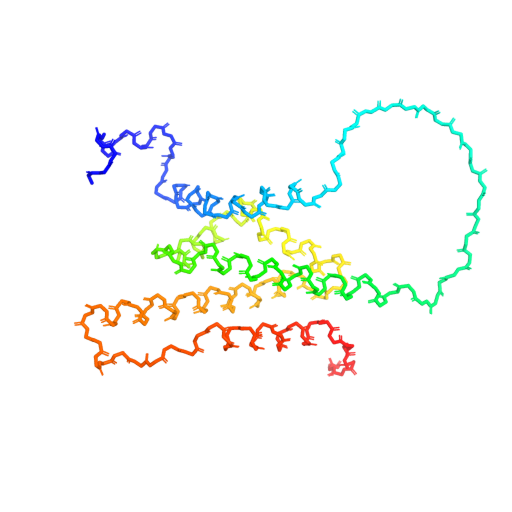62 162 GLY A C 1
ATOM 1178 O O . GLY A 1 162 ? 11.959 -7.660 2.786 1.00 83.62 162 GLY A O 1
ATOM 1179 N N . GLU A 1 163 ? 11.620 -9.754 2.035 1.00 89.50 163 GLU A N 1
ATOM 1180 C CA . GLU A 1 163 ? 10.224 -9.868 2.469 1.00 89.50 163 GLU A CA 1
ATOM 1181 C C . GLU A 1 163 ? 10.093 -9.948 3.993 1.00 89.50 163 GLU A C 1
ATOM 1183 O O . GLU A 1 163 ? 9.213 -9.296 4.549 1.00 89.50 163 GLU A O 1
ATOM 1188 N N . ASP A 1 164 ? 11.018 -10.627 4.673 1.00 92.69 164 ASP A N 1
ATOM 1189 C CA . ASP A 1 164 ? 11.006 -10.769 6.133 1.00 92.69 164 ASP A CA 1
ATOM 1190 C C . ASP A 1 164 ? 11.071 -9.412 6.849 1.00 92.69 164 ASP A C 1
ATOM 1192 O O . ASP A 1 164 ? 10.349 -9.173 7.819 1.00 92.69 164 ASP A O 1
ATOM 1196 N N . ALA A 1 165 ? 11.895 -8.483 6.354 1.00 93.25 165 ALA A N 1
ATOM 1197 C CA . ALA A 1 165 ? 11.989 -7.142 6.924 1.00 93.25 165 ALA A CA 1
ATOM 1198 C C . ALA A 1 165 ? 10.726 -6.306 6.676 1.00 93.25 165 ALA A C 1
ATOM 1200 O O . ALA A 1 165 ? 10.301 -5.547 7.554 1.00 93.25 165 ALA A O 1
ATOM 1201 N N . PHE A 1 166 ? 10.099 -6.457 5.504 1.00 96.12 166 PHE A N 1
ATOM 1202 C CA . PHE A 1 166 ? 8.795 -5.852 5.240 1.00 96.12 166 PHE A CA 1
ATOM 1203 C C . PHE A 1 166 ? 7.738 -6.396 6.207 1.00 96.12 166 PHE A C 1
ATOM 1205 O O . PHE A 1 166 ? 7.016 -5.610 6.825 1.00 96.12 166 PHE A O 1
ATOM 1212 N N . ASP A 1 167 ? 7.676 -7.716 6.367 1.00 97.19 167 ASP A N 1
ATOM 1213 C CA . ASP A 1 167 ? 6.707 -8.390 7.221 1.00 97.19 167 ASP A CA 1
ATOM 1214 C C . ASP A 1 167 ? 6.871 -7.989 8.685 1.00 97.19 167 ASP A C 1
ATOM 1216 O O . ASP A 1 167 ? 5.887 -7.629 9.336 1.00 97.19 167 ASP A O 1
ATOM 1220 N N . TRP A 1 168 ? 8.107 -7.969 9.185 1.00 97.56 168 TRP A N 1
ATOM 1221 C CA . TRP A 1 168 ? 8.407 -7.517 10.540 1.00 97.56 168 TRP A CA 1
ATOM 1222 C C . TRP A 1 168 ? 7.965 -6.066 10.765 1.00 97.56 168 TRP A C 1
ATOM 1224 O O . TRP A 1 168 ? 7.265 -5.777 11.738 1.00 97.56 168 TRP A O 1
ATOM 1234 N N . GLY A 1 169 ? 8.304 -5.157 9.841 1.00 97.62 169 GLY A N 1
ATOM 1235 C CA . GLY A 1 169 ? 7.909 -3.749 9.936 1.00 97.62 169 GLY A CA 1
ATOM 1236 C C . GLY A 1 169 ? 6.391 -3.559 9.893 1.00 97.62 169 GLY A C 1
ATOM 1237 O O . GLY A 1 169 ? 5.843 -2.769 10.662 1.00 97.62 169 GLY A O 1
ATOM 1238 N N . LEU A 1 170 ? 5.692 -4.339 9.062 1.00 98.12 170 LEU A N 1
ATOM 1239 C CA . LEU A 1 170 ? 4.235 -4.317 8.993 1.00 98.12 170 LEU A CA 1
ATOM 1240 C C . LEU A 1 170 ? 3.618 -4.802 10.310 1.00 98.12 170 LEU A C 1
ATOM 1242 O O . LEU A 1 170 ? 2.701 -4.158 10.814 1.00 98.12 170 LEU A O 1
ATOM 1246 N N . GLN A 1 171 ? 4.126 -5.890 10.902 1.00 97.38 171 GLN A N 1
ATOM 1247 C CA . GLN A 1 171 ? 3.639 -6.354 12.205 1.00 97.38 171 GLN A CA 1
ATOM 1248 C C . GLN A 1 171 ? 3.868 -5.305 13.299 1.00 97.38 171 GLN A C 1
ATOM 1250 O O . GLN A 1 171 ? 2.939 -5.032 14.050 1.00 97.38 171 GLN A O 1
ATOM 1255 N N . ALA A 1 172 ? 5.036 -4.654 13.338 1.00 97.62 172 ALA A N 1
ATOM 1256 C CA . ALA A 1 172 ? 5.330 -3.600 14.311 1.00 97.62 172 ALA A CA 1
ATOM 1257 C C . ALA A 1 172 ? 4.370 -2.400 14.192 1.00 97.62 172 ALA A C 1
ATOM 1259 O O . ALA A 1 172 ? 3.872 -1.891 15.199 1.00 97.62 172 ALA A O 1
ATOM 1260 N N . ILE A 1 173 ? 4.057 -1.973 12.962 1.00 97.38 173 ILE A N 1
ATOM 1261 C CA . ILE A 1 173 ? 3.053 -0.930 12.701 1.00 97.38 173 ILE A CA 1
ATOM 1262 C C . ILE A 1 173 ? 1.675 -1.376 13.199 1.00 97.38 173 ILE A C 1
ATOM 1264 O O . ILE A 1 173 ? 0.995 -0.626 13.901 1.00 97.38 173 ILE A O 1
ATOM 1268 N N . LEU A 1 174 ? 1.257 -2.598 12.864 1.00 96.12 174 LEU A N 1
ATOM 1269 C CA . LEU A 1 174 ? -0.052 -3.117 13.255 1.00 96.12 174 LEU A CA 1
ATOM 1270 C C . LEU A 1 174 ? -0.168 -3.331 14.761 1.00 96.12 174 LEU A C 1
ATOM 1272 O O . LEU A 1 174 ? -1.228 -3.072 15.313 1.00 96.12 174 LEU A O 1
ATOM 1276 N N . ASP A 1 175 ? 0.893 -3.743 15.444 1.00 94.94 175 ASP A N 1
ATOM 1277 C CA . ASP A 1 175 ? 0.913 -3.840 16.903 1.00 94.94 175 ASP A CA 1
ATOM 1278 C C . ASP A 1 175 ? 0.767 -2.466 17.557 1.00 94.94 175 ASP A C 1
ATOM 1280 O O . ASP A 1 175 ? 0.046 -2.330 18.544 1.00 94.94 175 ASP A O 1
ATOM 1284 N N . GLY A 1 176 ? 1.370 -1.425 16.977 1.00 94.00 176 GLY A N 1
ATOM 1285 C CA . GLY A 1 176 ? 1.180 -0.047 17.428 1.00 94.00 176 GLY A CA 1
ATOM 1286 C C . GLY A 1 176 ? -0.254 0.460 17.229 1.00 94.00 176 GLY A C 1
ATOM 1287 O O . GLY A 1 176 ? -0.824 1.066 18.135 1.00 94.00 176 GLY A O 1
ATOM 1288 N N . LEU A 1 177 ? -0.861 0.189 16.068 1.00 93.94 177 LEU A N 1
ATOM 1289 C CA . LEU A 1 177 ? -2.223 0.632 15.734 1.00 93.94 177 LEU A CA 1
ATOM 1290 C C . LEU A 1 177 ? -3.307 -0.162 16.487 1.00 93.94 177 LEU A C 1
ATOM 1292 O O . LEU A 1 177 ? -4.268 0.404 17.013 1.00 93.94 177 LEU A O 1
ATOM 1296 N N . PHE A 1 178 ? -3.162 -1.486 16.539 1.00 92.06 178 PHE A N 1
ATOM 1297 C CA . PHE A 1 178 ? -4.128 -2.417 17.128 1.00 92.06 178 PHE A CA 1
ATOM 1298 C C . PHE A 1 178 ? -3.822 -2.767 18.586 1.00 92.06 178 PHE A C 1
ATOM 1300 O O . PHE A 1 178 ? -4.627 -3.433 19.242 1.00 92.06 178 PHE A O 1
ATOM 1307 N N . GLY A 1 179 ? -2.707 -2.287 19.132 1.00 85.81 179 GLY A N 1
ATOM 1308 C CA . GLY A 1 179 ? -2.427 -2.342 20.557 1.00 85.81 179 GLY A CA 1
ATOM 1309 C C . GLY A 1 179 ? -3.533 -1.662 21.362 1.00 85.81 179 GLY A C 1
ATOM 1310 O O . GLY A 1 179 ? -4.292 -0.817 20.872 1.00 85.81 179 GLY A O 1
ATOM 1311 N N . THR A 1 180 ? -3.694 -2.051 22.621 1.00 65.12 180 THR A N 1
ATOM 1312 C CA . THR A 1 180 ? -4.487 -1.250 23.556 1.00 65.12 180 THR A CA 1
ATOM 1313 C C . THR A 1 180 ? -3.750 0.068 23.723 1.00 65.12 180 THR A C 1
ATOM 1315 O O . THR A 1 180 ? -2.647 0.068 24.268 1.00 65.12 180 THR A O 1
ATOM 1318 N N . ALA A 1 181 ? -4.312 1.164 23.209 1.00 51.81 181 ALA A N 1
ATOM 1319 C CA . ALA A 1 181 ? -3.759 2.493 23.409 1.00 51.81 181 ALA A CA 1
ATOM 1320 C C . ALA A 1 181 ? -3.438 2.662 24.899 1.00 51.81 181 ALA A C 1
ATOM 1322 O O . ALA A 1 181 ? -4.338 2.687 25.740 1.00 51.81 181 ALA A O 1
ATOM 1323 N N . SER A 1 182 ? -2.151 2.725 25.241 1.00 42.41 182 SER A N 1
ATOM 1324 C CA . SER A 1 182 ? -1.757 3.233 26.543 1.00 42.41 182 SER A CA 1
ATOM 1325 C C . SER A 1 182 ? -2.130 4.706 26.525 1.00 42.41 182 SER A C 1
ATOM 1327 O O . SER A 1 182 ? -1.441 5.521 25.915 1.00 42.41 182 SER A O 1
ATOM 1329 N N . THR A 1 183 ? -3.261 5.033 27.143 1.00 52.19 183 THR A N 1
ATOM 1330 C CA . THR A 1 183 ? -3.664 6.394 27.482 1.00 52.19 183 THR A CA 1
ATOM 1331 C C . THR A 1 183 ? -2.519 7.088 28.217 1.00 52.19 183 THR A C 1
ATOM 1333 O O . THR A 1 183 ? -2.397 6.943 29.428 1.00 52.19 183 THR A O 1
ATOM 1336 N N . ALA A 1 184 ? -1.671 7.833 27.508 1.00 45.56 184 ALA A N 1
ATOM 1337 C CA . ALA A 1 184 ? -0.782 8.830 28.099 1.00 45.56 184 ALA A CA 1
ATOM 1338 C C . ALA A 1 184 ? -0.150 9.722 27.022 1.00 45.56 184 ALA A C 1
ATOM 1340 O O . ALA A 1 184 ? 0.956 9.467 26.562 1.00 45.56 184 ALA A O 1
ATOM 1341 N N . ALA A 1 185 ? -0.842 10.807 26.682 1.00 33.59 185 ALA A N 1
ATOM 1342 C CA . ALA A 1 185 ? -0.221 12.124 26.545 1.00 33.59 185 ALA A CA 1
ATOM 1343 C C . ALA A 1 185 ? -1.329 13.190 26.535 1.00 33.59 185 ALA A C 1
ATOM 1345 O O . ALA A 1 185 ? -1.834 13.581 25.486 1.00 33.59 185 ALA A O 1
ATOM 1346 N N . ARG A 1 186 ? -1.730 13.632 27.734 1.00 35.72 186 ARG A N 1
ATOM 1347 C CA . ARG A 1 186 ? -2.342 14.956 27.918 1.00 35.72 186 ARG A CA 1
ATOM 1348 C C . ARG A 1 186 ? -1.227 16.002 27.845 1.00 35.72 186 ARG A C 1
ATOM 1350 O O . ARG A 1 186 ? -0.214 15.804 28.518 1.00 35.72 186 ARG A O 1
ATOM 1357 N N . PRO A 1 187 ? -1.420 17.121 27.144 1.00 40.75 187 PRO A N 1
ATOM 1358 C CA . PRO A 1 187 ? -1.151 18.430 27.717 1.00 40.75 187 PRO A CA 1
ATOM 1359 C C . PRO A 1 187 ? -2.284 18.855 28.670 1.00 40.75 187 PRO A C 1
ATOM 1361 O O . PRO A 1 187 ? -3.467 18.526 28.407 1.00 40.75 187 PRO A O 1
#

pLDDT: mean 79.24, std 20.09, range [31.64, 98.12]

Foldseek 3Di:
DPPPDDPVVVCVVAVDPLRVLLVVLLVLQVVVVVVVCVVDDDDPDDDDDDDDDDDDDPDPDPDLPVLLVVLLVVLLVLLVVSLVSQLPPPPSLVSNVSNCVVPVPSRVSLVVSLVSLVSSVFPPSVVLSVVSSCLSSVLSVQSNVLVVVCVVPVVPRDDRPPPVVSSVVSVVSSCVRSPDPPPDDDD